Protein AF-A0A7V9PBB9-F1 (afdb_monomer_lite)

Foldseek 3Di:
DDPQVVQQLQVVQQCCCVPNVQVVLVVLVQDDDPFFARKGWDWDAWLKAKIWIAFPQDTDIFIGHDPVSGRPPDTNNVPRSVVVSVVVSVVCVVPVVSGGHDDNDPQKWKFKAQQVPLATPGTDDPVRLVVLVVVLVVVVVVVVVVVPDDPDDDDDDDDDDDPVDDDPRDSVRIDIGMDGVPGRPPPPPPPPDDDDDDDDDDDDDPPDDPDPDDDDPDDPVVVVPVPPDDDDDDDDDPPDDDDDDPDDDPDPDDDDPDDDPPQDKDKAWAQPVPRAGEDPQRPHTDIDIDGPPPHHPDYDPPRPDDDD

Sequence (308 aa):
MRPDVAYIMDDMMKDVINKGTAVDARAWGFKNVAGKTGFAGKTGTSRDGWFAGFTPDLVCVVYVGFDDGDDLGMKGSDSALPIWADFMREALNEHPDWNGDWQMPGSIRKAEIDARSGALIRELSNVEADSVVAQQAALKNNANANSQIDAENGAPIAEDAPNIFVTSIPPEFRRVELFIIGTMPNKVLAPTGEEETSSETLSETVQATPDPTQTPFTTWQNAQEENLYDNQPSHQQQYQLPSPPPFPQPPSGQKRDAKPHFERTVTVMICRLTGMRATMNCPNKQPQTFKDGKEPKDFCTFHVNPPK

pLDDT: mean 71.82, std 20.95, range [27.53, 96.25]

Secondary structure (DSSP, 8-state):
--HHHHHHHHHHHHHHHHTSTTGGGGGGT---BTTTB--EEEE--SSSEEEEEE-SS-EEEEEE--TT-----S-HHHHHHHHHHHHHHHHHHH-GGG---PPPPTTEEEEEEETTT--EEEEE-HHHHHHHHHHHHHHHHHHHHGGG--S-SPPP-----------SS-GGGEEEEEEETT--TT--PPP-----------------PPP--PPP---TTGGGTTTSS-----------PPPPPPPPPPPS------------EEEEEEETTTSSBPPTT-SSEEEEEEETT-S--SBPSSS-S---

Radius of gyration: 33.06 Å; chains: 1; bounding box: 58×91×101 Å

Structure (mmCIF, N/CA/C/O backbone):
data_AF-A0A7V9PBB9-F1
#
_entry.id   AF-A0A7V9PBB9-F1
#
loop_
_atom_site.group_PDB
_atom_site.id
_atom_site.type_symbol
_atom_site.label_atom_id
_atom_site.label_alt_id
_atom_site.label_comp_id
_atom_site.label_asym_id
_atom_site.label_entity_id
_atom_site.label_seq_id
_atom_site.pdbx_PDB_ins_code
_atom_site.Cartn_x
_atom_site.Cartn_y
_atom_site.Cartn_z
_atom_site.occupancy
_atom_site.B_iso_or_equiv
_atom_site.auth_seq_id
_atom_site.auth_comp_id
_atom_site.auth_asym_id
_atom_site.auth_atom_id
_atom_site.pdbx_PDB_model_num
ATOM 1 N N . MET A 1 1 ? -9.373 -18.620 3.415 1.00 81.38 1 MET A N 1
ATOM 2 C CA . MET A 1 1 ? -8.928 -17.690 4.479 1.00 81.38 1 MET A CA 1
ATOM 3 C C . MET A 1 1 ? -10.169 -17.059 5.093 1.00 81.38 1 MET A C 1
ATOM 5 O O . MET A 1 1 ? -11.107 -16.807 4.346 1.00 81.38 1 MET A O 1
ATOM 9 N N . ARG A 1 2 ? -10.233 -16.877 6.417 1.00 93.38 2 ARG A N 1
ATOM 10 C CA . ARG A 1 2 ? -11.386 -16.210 7.045 1.00 93.38 2 ARG A CA 1
ATOM 11 C C . ARG A 1 2 ? -11.364 -14.701 6.719 1.00 93.38 2 ARG A C 1
ATOM 13 O O . ARG A 1 2 ? -10.263 -14.154 6.638 1.00 93.38 2 ARG A O 1
ATOM 20 N N . PRO A 1 3 ? -12.520 -14.029 6.553 1.00 92.19 3 PRO A N 1
ATOM 21 C CA . PRO A 1 3 ? -12.560 -12.603 6.204 1.00 92.19 3 PRO A CA 1
ATOM 22 C C . PRO A 1 3 ? -11.871 -11.684 7.220 1.00 92.19 3 PRO A C 1
ATOM 24 O O . PRO A 1 3 ? -11.263 -10.693 6.839 1.00 92.19 3 PRO A O 1
ATOM 27 N N . ASP A 1 4 ? -11.923 -12.028 8.507 1.00 93.19 4 ASP A N 1
ATOM 28 C CA . ASP A 1 4 ? -11.253 -11.280 9.575 1.00 93.19 4 ASP A CA 1
ATOM 29 C C . ASP A 1 4 ? -9.727 -11.350 9.483 1.00 93.19 4 ASP A C 1
ATOM 31 O O . ASP A 1 4 ? -9.051 -10.329 9.568 1.00 93.19 4 ASP A O 1
ATOM 35 N N . VAL A 1 5 ? -9.188 -12.544 9.242 1.00 93.81 5 VAL A N 1
ATOM 36 C CA . VAL A 1 5 ? -7.751 -12.747 9.021 1.00 93.81 5 VAL A CA 1
ATOM 37 C C . VAL A 1 5 ? -7.289 -12.019 7.759 1.00 93.81 5 VAL A C 1
ATOM 39 O O . VAL A 1 5 ? -6.243 -11.376 7.774 1.00 93.81 5 VAL A O 1
ATOM 42 N N . ALA A 1 6 ? -8.069 -12.097 6.677 1.00 94.12 6 ALA A N 1
ATOM 43 C CA . ALA A 1 6 ? -7.745 -11.424 5.421 1.00 94.12 6 ALA A CA 1
ATOM 44 C C . ALA A 1 6 ? -7.704 -9.898 5.585 1.00 94.12 6 ALA A C 1
ATOM 46 O O . ALA A 1 6 ? -6.773 -9.267 5.100 1.00 94.12 6 ALA A O 1
ATOM 47 N N . TYR A 1 7 ? -8.659 -9.321 6.317 1.00 93.88 7 TYR A N 1
ATOM 48 C CA . TYR A 1 7 ? -8.703 -7.881 6.568 1.00 93.88 7 TYR A CA 1
ATOM 49 C C . TYR A 1 7 ? -7.513 -7.395 7.409 1.00 93.88 7 TYR A C 1
ATOM 51 O O . TYR A 1 7 ? -6.946 -6.350 7.116 1.00 93.88 7 TYR A O 1
ATOM 59 N N . ILE A 1 8 ? -7.087 -8.158 8.423 1.00 93.38 8 ILE A N 1
ATOM 60 C CA . ILE A 1 8 ? -5.887 -7.811 9.205 1.00 93.38 8 ILE A CA 1
ATOM 61 C C . ILE A 1 8 ? -4.626 -7.894 8.335 1.00 93.38 8 ILE A C 1
ATOM 63 O O . ILE A 1 8 ? -3.759 -7.030 8.417 1.00 93.38 8 ILE A O 1
ATOM 67 N N . MET A 1 9 ? -4.519 -8.914 7.479 1.00 94.31 9 MET A N 1
ATOM 68 C CA . MET A 1 9 ? -3.404 -9.027 6.530 1.00 94.31 9 MET A CA 1
ATOM 69 C C . MET A 1 9 ? -3.376 -7.862 5.538 1.00 94.31 9 MET A C 1
ATOM 71 O O . MET A 1 9 ? -2.308 -7.328 5.252 1.00 94.31 9 MET A O 1
ATOM 75 N N . ASP A 1 10 ? -4.538 -7.461 5.032 1.00 94.00 10 ASP A N 1
ATOM 76 C CA . ASP A 1 10 ? -4.697 -6.290 4.174 1.00 94.00 10 ASP A CA 1
ATOM 77 C C . ASP A 1 10 ? -4.272 -4.995 4.884 1.00 94.00 10 ASP A C 1
ATOM 79 O O . ASP A 1 10 ? -3.466 -4.245 4.338 1.00 94.00 10 ASP A O 1
ATOM 83 N N . ASP A 1 11 ? -4.702 -4.779 6.129 1.00 92.69 11 ASP A N 1
ATOM 84 C CA . ASP A 1 11 ? -4.297 -3.623 6.940 1.00 92.69 11 ASP A CA 1
ATOM 85 C C . ASP A 1 11 ? -2.770 -3.555 7.139 1.00 92.69 11 ASP A C 1
ATOM 87 O O . ASP A 1 11 ? -2.141 -2.523 6.885 1.00 92.69 11 ASP A O 1
ATOM 91 N N . MET A 1 12 ? -2.136 -4.693 7.441 1.00 93.12 12 MET A N 1
ATOM 92 C CA . MET A 1 12 ? -0.673 -4.789 7.518 1.00 93.12 12 MET A CA 1
ATOM 93 C C . MET A 1 12 ? 0.019 -4.523 6.170 1.00 93.12 12 MET A C 1
ATOM 95 O O . MET A 1 12 ? 1.111 -3.956 6.127 1.00 93.12 12 MET A O 1
ATOM 99 N N . MET A 1 13 ? -0.584 -4.922 5.049 1.00 94.94 13 MET A N 1
ATOM 100 C CA . MET A 1 13 ? -0.027 -4.668 3.717 1.00 94.94 13 MET A CA 1
ATOM 101 C C . MET A 1 13 ? -0.256 -3.226 3.241 1.00 94.94 13 MET A C 1
ATOM 103 O O . MET A 1 13 ? 0.563 -2.704 2.484 1.00 94.94 13 MET A O 1
ATOM 107 N N . LYS A 1 14 ? -1.305 -2.537 3.705 1.00 94.19 14 LYS A N 1
ATOM 108 C CA . LYS A 1 14 ? -1.477 -1.085 3.503 1.00 94.19 14 LYS A CA 1
ATOM 109 C C . LYS A 1 14 ? -0.374 -0.293 4.190 1.00 94.19 14 LYS A C 1
ATOM 111 O O . LYS A 1 14 ? 0.097 0.719 3.664 1.00 94.19 14 LYS A O 1
ATOM 116 N N . ASP A 1 15 ? 0.088 -0.771 5.342 1.00 92.75 15 ASP A N 1
ATOM 117 C CA . ASP A 1 15 ? 1.196 -0.161 6.071 1.00 92.75 15 ASP A CA 1
ATOM 118 C C . ASP A 1 15 ? 2.512 -0.147 5.278 1.00 92.75 15 ASP A C 1
ATOM 120 O O . ASP A 1 15 ? 3.306 0.785 5.438 1.00 92.75 15 ASP A O 1
ATOM 124 N N . VAL A 1 16 ? 2.718 -1.096 4.357 1.00 93.44 16 VAL A N 1
ATOM 125 C CA . VAL A 1 16 ? 3.887 -1.117 3.458 1.00 93.44 16 VAL A CA 1
ATOM 126 C C . VAL A 1 16 ? 3.956 0.146 2.595 1.00 93.44 16 VAL A C 1
ATOM 128 O O . VAL A 1 16 ? 5.045 0.685 2.393 1.00 93.44 16 VAL A O 1
ATOM 131 N N . ILE A 1 17 ? 2.806 0.656 2.151 1.00 92.62 17 ILE A N 1
ATOM 132 C CA . ILE A 1 17 ? 2.688 1.885 1.353 1.00 92.62 17 ILE A CA 1
ATOM 133 C C . ILE A 1 17 ? 2.607 3.127 2.253 1.00 92.62 17 ILE A C 1
ATOM 135 O O . ILE A 1 17 ? 3.160 4.175 1.926 1.00 92.62 17 ILE A O 1
ATOM 139 N N . ASN A 1 18 ? 1.957 3.036 3.417 1.00 90.88 18 ASN A 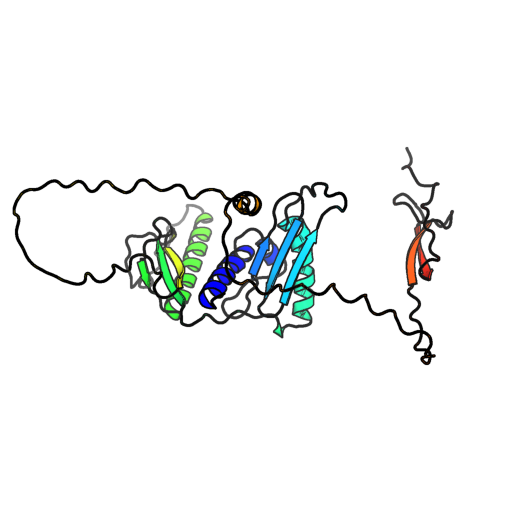N 1
ATOM 140 C CA . ASN A 1 18 ? 1.807 4.189 4.311 1.00 90.88 18 ASN A CA 1
ATOM 141 C C . ASN A 1 18 ? 3.135 4.619 4.950 1.00 90.88 18 ASN A C 1
ATOM 143 O O . ASN A 1 18 ? 3.435 5.818 5.015 1.00 90.88 18 ASN A O 1
ATOM 147 N N . LYS A 1 19 ? 3.893 3.641 5.460 1.00 89.94 19 LYS A N 1
ATOM 148 C CA . LYS A 1 19 ? 5.079 3.852 6.306 1.00 89.94 19 LYS A CA 1
ATOM 149 C C . LYS A 1 19 ? 6.202 2.825 6.101 1.00 89.94 19 LYS A C 1
ATOM 151 O O . LYS A 1 19 ? 7.211 2.907 6.795 1.00 89.94 19 LYS A O 1
ATOM 156 N N . GLY A 1 20 ? 6.018 1.844 5.219 1.00 89.31 20 GLY A N 1
ATOM 157 C CA . GLY A 1 20 ? 6.962 0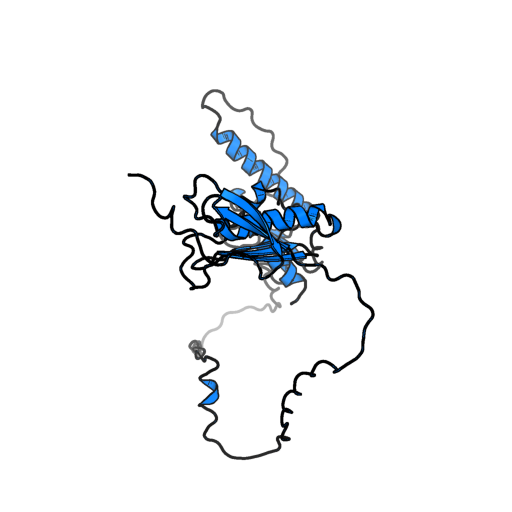.750 5.005 1.00 89.31 20 GLY A CA 1
ATOM 158 C C . GLY A 1 20 ? 7.865 0.939 3.788 1.00 89.31 20 GLY A C 1
ATOM 159 O O . GLY A 1 20 ? 8.225 2.049 3.406 1.00 89.31 20 GLY A O 1
ATOM 160 N N . THR A 1 21 ? 8.254 -0.180 3.180 1.00 89.06 21 THR A N 1
ATOM 161 C CA . THR A 1 21 ? 9.245 -0.233 2.094 1.00 89.06 21 THR A CA 1
ATOM 162 C C . THR A 1 21 ? 8.751 0.313 0.756 1.00 89.06 21 THR A C 1
ATOM 164 O O . THR A 1 21 ? 9.559 0.472 -0.152 1.00 89.06 21 THR A O 1
ATOM 167 N N . ALA A 1 22 ? 7.454 0.595 0.613 1.00 89.69 22 ALA A N 1
ATOM 168 C CA . ALA A 1 22 ? 6.868 1.192 -0.586 1.00 89.69 22 ALA A CA 1
ATOM 169 C C . ALA A 1 22 ? 6.361 2.620 -0.338 1.00 89.69 22 ALA A C 1
ATOM 171 O O . ALA A 1 22 ? 5.506 3.107 -1.076 1.00 89.69 22 ALA A O 1
ATOM 172 N N . VAL A 1 23 ? 6.877 3.298 0.695 1.00 90.62 23 VAL A N 1
ATOM 173 C CA . VAL A 1 23 ? 6.475 4.669 1.046 1.00 90.62 23 VAL A CA 1
ATOM 174 C C . VAL A 1 23 ? 6.649 5.651 -0.112 1.00 90.62 23 VAL A C 1
ATOM 176 O O . VAL A 1 23 ? 5.855 6.584 -0.250 1.00 90.62 23 VAL A O 1
ATOM 179 N N . ASP A 1 24 ? 7.624 5.403 -0.987 1.00 90.19 24 ASP A N 1
ATOM 180 C CA . ASP A 1 24 ? 7.894 6.246 -2.147 1.00 90.19 24 ASP A CA 1
ATOM 181 C C . ASP A 1 24 ? 6.702 6.296 -3.106 1.00 90.19 24 ASP A C 1
ATOM 183 O O . ASP A 1 24 ? 6.456 7.350 -3.687 1.00 90.19 24 ASP A O 1
ATOM 187 N N . ALA A 1 25 ? 5.863 5.250 -3.173 1.00 90.12 25 ALA A N 1
ATOM 188 C CA . ALA A 1 25 ? 4.631 5.240 -3.973 1.00 90.12 25 ALA A CA 1
ATOM 189 C C . ALA A 1 25 ? 3.714 6.442 -3.672 1.00 90.12 25 ALA A C 1
ATOM 191 O O . ALA A 1 25 ? 2.988 6.921 -4.544 1.00 90.12 25 ALA A O 1
ATOM 192 N N . ARG A 1 26 ? 3.788 7.009 -2.462 1.00 90.00 26 ARG A N 1
ATOM 193 C CA . ARG A 1 26 ? 3.023 8.204 -2.075 1.00 90.00 26 ARG A CA 1
ATOM 194 C C . ARG A 1 26 ? 3.362 9.434 -2.917 1.00 90.00 26 ARG A C 1
ATOM 196 O O . ARG A 1 26 ? 2.501 10.307 -3.054 1.00 90.00 26 ARG A O 1
ATOM 203 N N . ALA A 1 27 ? 4.568 9.512 -3.486 1.00 89.00 27 ALA A N 1
ATOM 204 C CA . ALA A 1 27 ? 4.964 10.576 -4.409 1.00 89.00 27 ALA A CA 1
ATOM 205 C C . ALA A 1 27 ? 4.162 10.538 -5.722 1.00 89.00 27 ALA A C 1
ATOM 207 O O . ALA A 1 27 ? 3.911 11.583 -6.316 1.00 89.00 27 ALA A O 1
ATOM 208 N N . TRP A 1 28 ? 3.672 9.360 -6.118 1.00 89.50 28 TRP A N 1
ATOM 209 C CA . TRP A 1 28 ? 2.792 9.165 -7.275 1.00 89.50 28 TRP A CA 1
ATOM 210 C C . TRP A 1 28 ? 1.302 9.347 -6.944 1.00 89.50 28 TRP A C 1
ATOM 212 O O . TRP A 1 28 ? 0.451 9.128 -7.800 1.00 89.50 28 TRP A O 1
ATOM 222 N N . GLY A 1 29 ? 0.969 9.770 -5.720 1.00 88.88 29 GLY A N 1
ATOM 223 C CA . GLY A 1 29 ? -0.410 10.023 -5.294 1.00 88.88 29 GLY A CA 1
ATOM 224 C C . GLY A 1 29 ? -1.094 8.844 -4.600 1.00 88.88 29 GLY A C 1
ATOM 225 O O . GLY A 1 29 ? -2.218 9.007 -4.127 1.00 88.88 29 GLY A O 1
ATOM 226 N N . PHE A 1 30 ? -0.421 7.700 -4.449 1.00 90.25 30 PHE A N 1
ATOM 227 C CA . PHE A 1 30 ? -0.948 6.553 -3.706 1.00 90.25 30 PHE A CA 1
ATOM 228 C C . PHE A 1 30 ? -0.938 6.843 -2.205 1.00 90.25 30 PHE A C 1
ATOM 230 O O . PHE A 1 30 ? 0.060 6.647 -1.514 1.00 90.25 30 PHE A O 1
ATOM 237 N N . LYS A 1 31 ? -2.049 7.369 -1.691 1.00 89.50 31 LYS A N 1
ATOM 238 C CA . LYS A 1 31 ? -2.255 7.643 -0.267 1.00 89.50 31 LYS A CA 1
ATOM 239 C C . LYS A 1 31 ? -3.521 6.942 0.182 1.00 89.50 31 LYS A C 1
ATOM 241 O O . LYS A 1 31 ? -4.593 7.251 -0.327 1.00 89.50 31 LYS A O 1
ATOM 246 N N . ASN A 1 32 ? -3.387 6.052 1.157 1.00 90.25 32 ASN A N 1
ATOM 247 C CA . ASN A 1 32 ? -4.537 5.371 1.725 1.00 90.25 32 ASN A CA 1
ATOM 248 C C . ASN A 1 32 ? -5.359 6.331 2.577 1.00 90.25 32 ASN A C 1
ATOM 250 O O . ASN A 1 32 ? -4.833 7.086 3.398 1.00 90.25 32 ASN A O 1
ATOM 254 N N . VAL A 1 33 ? -6.668 6.264 2.384 1.00 84.81 33 VAL A N 1
ATOM 255 C CA . VAL A 1 33 ? -7.664 6.995 3.159 1.00 84.81 33 VAL A CA 1
ATOM 256 C C . VAL A 1 33 ? -8.689 5.971 3.603 1.00 84.81 33 VAL A C 1
ATOM 258 O O . VAL A 1 33 ? -9.371 5.391 2.759 1.00 84.81 33 VAL A O 1
ATOM 261 N N . ALA A 1 34 ? -8.784 5.761 4.917 1.00 80.06 34 ALA A N 1
ATOM 262 C CA . ALA A 1 34 ? -9.640 4.739 5.511 1.00 80.06 34 ALA A CA 1
ATOM 263 C C . ALA A 1 34 ? -11.067 4.791 4.944 1.00 80.06 34 ALA A C 1
ATOM 265 O O . ALA A 1 34 ? -11.697 5.853 4.919 1.00 80.06 34 ALA A O 1
ATOM 266 N N . GLY A 1 35 ? -11.556 3.647 4.458 1.00 78.38 35 GLY A N 1
ATOM 267 C CA . GLY A 1 35 ? -12.907 3.506 3.912 1.00 78.38 35 GLY A CA 1
ATOM 268 C C . GLY A 1 35 ? -13.128 4.160 2.544 1.00 78.38 35 GLY A C 1
ATOM 269 O O . GLY A 1 35 ? -14.254 4.148 2.052 1.00 78.38 35 GLY A O 1
ATOM 270 N N . LYS A 1 36 ? -12.091 4.741 1.930 1.00 82.75 36 LYS A N 1
ATOM 271 C CA . LYS A 1 36 ? -12.156 5.332 0.584 1.00 82.75 36 LYS A CA 1
ATOM 272 C C . LYS A 1 36 ? -11.165 4.698 -0.378 1.00 82.75 36 LYS A C 1
ATOM 274 O O . LYS A 1 36 ? -11.540 4.372 -1.492 1.00 82.75 36 LYS A O 1
ATOM 279 N N . THR A 1 37 ? -9.907 4.575 0.035 1.00 85.19 37 THR A N 1
ATOM 280 C CA . THR A 1 37 ? -8.813 4.108 -0.826 1.00 85.19 37 THR A CA 1
ATOM 281 C C . THR A 1 37 ? -7.874 3.220 -0.021 1.00 85.19 37 THR A C 1
ATOM 283 O O . THR A 1 37 ? -7.355 3.640 1.018 1.00 85.19 37 THR A O 1
ATOM 286 N N . GLY A 1 38 ? -7.689 1.992 -0.499 1.00 87.25 38 GLY A N 1
ATOM 287 C CA . GLY A 1 38 ? -6.866 0.963 0.119 1.00 87.25 38 GLY A CA 1
ATOM 288 C C . GLY A 1 38 ? -5.928 0.322 -0.899 1.00 87.25 38 GLY A C 1
ATOM 289 O O . GLY A 1 38 ? -6.269 -0.671 -1.532 1.00 87.25 38 GLY A O 1
ATOM 290 N N . PHE A 1 39 ? -4.734 0.888 -1.029 1.00 92.56 39 PHE A N 1
ATOM 291 C CA . PHE A 1 39 ? -3.588 0.291 -1.696 1.00 92.56 39 PHE A CA 1
ATOM 292 C C . PHE A 1 39 ? -2.810 -0.535 -0.679 1.00 92.56 39 PHE A C 1
ATOM 294 O O . PHE A 1 39 ? -2.286 -0.002 0.306 1.00 92.56 39 PHE A O 1
ATOM 301 N N . ALA A 1 40 ? -2.710 -1.829 -0.940 1.00 93.56 40 ALA A N 1
ATOM 302 C CA . ALA A 1 40 ? -1.948 -2.774 -0.144 1.00 93.56 40 ALA A CA 1
ATOM 303 C C . ALA A 1 40 ? -0.880 -3.425 -1.018 1.00 93.56 40 ALA A C 1
ATOM 305 O O . ALA A 1 40 ? -1.079 -3.614 -2.218 1.00 93.56 40 ALA A O 1
ATOM 306 N N . GLY A 1 41 ? 0.267 -3.779 -0.444 1.00 93.25 41 GLY A N 1
ATOM 307 C CA . GLY A 1 41 ? 1.279 -4.485 -1.214 1.00 93.25 41 GLY A CA 1
ATOM 308 C C . GLY A 1 41 ? 2.425 -5.040 -0.395 1.00 93.25 41 GLY A C 1
ATOM 309 O O . GLY A 1 41 ? 2.492 -4.895 0.823 1.00 93.25 41 GLY A O 1
ATOM 310 N N . LYS A 1 42 ? 3.342 -5.696 -1.099 1.00 93.19 42 LYS A N 1
ATOM 311 C CA . LYS A 1 42 ? 4.599 -6.197 -0.555 1.00 93.19 42 LYS A CA 1
ATOM 312 C C . LYS A 1 42 ? 5.722 -6.015 -1.575 1.00 93.19 42 LYS A C 1
ATOM 314 O O . LYS A 1 42 ? 5.523 -6.196 -2.779 1.00 93.19 42 LYS A O 1
ATOM 319 N N . THR A 1 43 ? 6.908 -5.719 -1.065 1.00 89.38 43 THR A N 1
ATOM 320 C CA . THR A 1 43 ? 8.122 -5.518 -1.862 1.00 89.38 43 THR A CA 1
ATOM 321 C C . THR A 1 43 ? 9.048 -6.717 -1.707 1.00 89.38 43 THR A C 1
ATOM 323 O O . THR A 1 43 ? 9.208 -7.244 -0.606 1.00 89.38 43 THR A O 1
ATOM 326 N N . GLY A 1 44 ? 9.656 -7.142 -2.809 1.00 81.75 44 GLY A N 1
ATOM 327 C CA . GLY A 1 44 ? 10.731 -8.123 -2.824 1.00 81.75 44 GLY A CA 1
ATOM 328 C C . GLY A 1 44 ? 12.092 -7.519 -2.507 1.00 81.75 44 GLY A C 1
ATOM 329 O O . GLY A 1 44 ? 12.344 -6.343 -2.779 1.00 81.75 44 GLY A O 1
ATOM 330 N N . THR A 1 45 ? 12.989 -8.350 -1.981 1.00 66.12 45 THR A N 1
ATOM 331 C CA . THR A 1 45 ? 14.381 -7.965 -1.739 1.00 66.12 45 THR A CA 1
ATOM 332 C C . THR A 1 45 ? 15.317 -9.015 -2.326 1.00 66.12 45 THR A C 1
ATOM 334 O O . THR A 1 45 ? 15.098 -10.200 -2.088 1.00 66.12 45 THR A O 1
ATOM 337 N N . SER A 1 46 ? 16.402 -8.540 -2.952 1.00 64.00 46 SER A N 1
ATOM 338 C CA . SER A 1 46 ? 17.602 -9.287 -3.365 1.00 64.00 46 SER A CA 1
ATOM 339 C C . SER A 1 46 ? 17.490 -10.114 -4.652 1.00 64.00 46 SER A C 1
ATOM 341 O O . SER A 1 46 ? 16.509 -10.830 -4.854 1.00 64.00 46 SER A O 1
ATOM 343 N N . ARG A 1 47 ? 18.548 -10.019 -5.480 1.00 72.75 47 ARG A N 1
ATOM 344 C CA . ARG A 1 47 ? 18.762 -10.591 -6.824 1.00 72.75 47 ARG A CA 1
ATOM 345 C C . ARG A 1 47 ? 17.805 -10.085 -7.900 1.00 72.75 47 ARG A C 1
ATOM 347 O O . ARG A 1 47 ? 18.252 -9.634 -8.946 1.00 72.75 47 ARG A O 1
ATOM 354 N N . ASP A 1 48 ? 16.515 -10.081 -7.597 1.00 78.31 48 ASP A N 1
ATOM 355 C CA . ASP A 1 48 ? 15.452 -9.629 -8.481 1.00 78.31 48 ASP A CA 1
ATOM 356 C C . ASP A 1 48 ? 14.589 -8.568 -7.792 1.00 78.31 48 ASP A C 1
ATOM 358 O O . ASP A 1 48 ? 14.254 -8.659 -6.605 1.00 78.31 48 ASP A O 1
ATOM 362 N N . GLY A 1 49 ? 14.193 -7.550 -8.547 1.00 89.12 49 GLY A N 1
ATOM 363 C CA . GLY A 1 49 ? 13.290 -6.511 -8.081 1.00 89.12 49 GLY A CA 1
ATOM 364 C C . GLY A 1 49 ? 11.849 -6.887 -8.385 1.00 89.12 49 GLY A C 1
ATOM 365 O O . GLY A 1 49 ? 11.464 -6.962 -9.543 1.00 89.12 49 GLY A O 1
ATOM 366 N N . TRP A 1 50 ? 11.006 -7.082 -7.373 1.00 90.69 50 TRP A N 1
ATOM 367 C CA . TRP A 1 50 ? 9.575 -7.266 -7.612 1.00 90.69 50 TRP A CA 1
ATOM 368 C C . TRP A 1 50 ? 8.718 -6.499 -6.612 1.00 90.69 50 TRP A C 1
ATOM 370 O O . TRP A 1 50 ? 9.108 -6.255 -5.467 1.00 90.69 50 TRP A O 1
ATOM 380 N N . PHE A 1 51 ? 7.527 -6.123 -7.061 1.00 94.50 51 PHE A N 1
ATOM 381 C CA . PHE A 1 51 ? 6.508 -5.490 -6.244 1.00 94.50 51 PHE A CA 1
ATOM 382 C C . PHE A 1 51 ? 5.147 -6.088 -6.583 1.00 94.50 51 PHE A C 1
ATOM 384 O O . PHE A 1 51 ? 4.787 -6.218 -7.751 1.00 94.50 51 PHE A O 1
ATOM 391 N N . ALA A 1 52 ? 4.400 -6.483 -5.556 1.00 95.38 52 ALA A N 1
ATOM 392 C CA . ALA A 1 52 ? 3.038 -6.974 -5.700 1.00 95.38 52 ALA A CA 1
ATOM 393 C C . ALA A 1 52 ? 2.120 -6.056 -4.906 1.00 95.38 52 ALA A C 1
ATOM 395 O O . ALA A 1 52 ? 2.255 -5.980 -3.685 1.00 95.38 52 ALA A O 1
ATOM 396 N N . GLY A 1 53 ? 1.195 -5.391 -5.587 1.00 95.38 53 GLY A N 1
ATOM 397 C CA . GLY A 1 53 ? 0.239 -4.489 -4.962 1.00 95.38 53 GLY A CA 1
ATOM 398 C C . GLY A 1 53 ? -1.158 -4.667 -5.532 1.00 95.38 53 GLY A C 1
ATOM 399 O O . GLY A 1 53 ? -1.324 -5.143 -6.657 1.00 95.38 53 GLY A O 1
ATOM 400 N N . PHE A 1 54 ? -2.163 -4.312 -4.744 1.00 95.19 54 PHE A N 1
ATOM 401 C CA . PHE A 1 54 ? -3.556 -4.513 -5.103 1.00 95.19 54 PHE A CA 1
ATOM 402 C C . PHE A 1 54 ? -4.492 -3.470 -4.480 1.00 95.19 54 PHE A C 1
ATOM 404 O O . PHE A 1 54 ? -4.159 -2.820 -3.486 1.00 95.19 54 PHE A O 1
ATOM 411 N N . THR A 1 55 ? -5.662 -3.342 -5.099 1.00 94.12 55 THR A N 1
ATOM 412 C CA . THR A 1 55 ? -6.895 -2.730 -4.586 1.00 94.12 55 THR A CA 1
ATOM 413 C C . THR A 1 55 ? -7.969 -3.830 -4.474 1.00 94.12 55 THR A C 1
ATOM 415 O O . THR A 1 55 ? -7.679 -4.982 -4.818 1.00 94.12 55 THR A O 1
ATOM 418 N N . PRO A 1 56 ? -9.200 -3.546 -4.002 1.00 91.75 56 PRO A N 1
ATOM 419 C CA . PRO A 1 56 ? -10.252 -4.565 -3.948 1.00 91.75 56 PRO A CA 1
ATOM 420 C C . PRO A 1 56 ? -10.555 -5.250 -5.290 1.00 91.75 56 PRO A C 1
ATOM 422 O O . PRO A 1 56 ? -10.877 -6.437 -5.301 1.00 91.75 56 PRO A O 1
ATOM 425 N N . ASP A 1 57 ? -10.390 -4.532 -6.404 1.00 93.12 57 ASP A N 1
ATOM 426 C CA . ASP A 1 57 ? -10.785 -4.997 -7.740 1.00 93.12 57 ASP A CA 1
ATOM 427 C C . ASP A 1 57 ? -9.606 -5.273 -8.689 1.00 93.12 57 ASP A C 1
ATOM 429 O O . ASP A 1 57 ? -9.786 -5.917 -9.724 1.00 93.12 57 ASP A O 1
ATOM 433 N N . LEU A 1 58 ? -8.385 -4.837 -8.350 1.00 94.56 58 LEU A N 1
ATOM 434 C CA . LEU A 1 58 ? -7.210 -4.992 -9.210 1.00 94.56 58 LEU A CA 1
ATOM 435 C C . LEU A 1 58 ? -5.996 -5.500 -8.432 1.00 94.56 58 LEU A C 1
ATOM 437 O O . LEU A 1 58 ? -5.571 -4.897 -7.453 1.00 94.56 58 LEU A O 1
ATOM 441 N N . VAL A 1 59 ? -5.370 -6.566 -8.934 1.00 96.06 59 VAL A N 1
ATOM 442 C CA . VAL A 1 59 ? -4.064 -7.052 -8.468 1.00 96.06 59 VAL A CA 1
ATOM 443 C C . VAL A 1 59 ? -3.044 -6.847 -9.581 1.00 96.06 59 VAL A C 1
ATOM 445 O O . VAL A 1 59 ? -3.241 -7.323 -10.697 1.00 96.06 59 VAL A O 1
ATOM 448 N N . CYS A 1 60 ? -1.930 -6.186 -9.270 1.00 96.12 60 CYS A N 1
ATOM 449 C CA . CYS A 1 60 ? -0.817 -6.001 -10.193 1.00 96.12 60 CYS A CA 1
ATOM 450 C C . CYS A 1 60 ? 0.497 -6.452 -9.548 1.00 96.12 60 CYS A C 1
ATOM 452 O O . CYS A 1 60 ? 0.829 -6.084 -8.418 1.00 96.12 60 CYS A O 1
ATOM 454 N N . VAL A 1 61 ? 1.254 -7.261 -10.287 1.00 95.75 61 VAL A N 1
ATOM 455 C CA . VAL A 1 61 ? 2.573 -7.743 -9.881 1.00 95.75 61 VAL A CA 1
ATOM 456 C C . VAL A 1 61 ? 3.565 -7.377 -10.967 1.00 95.75 61 VAL A C 1
ATOM 458 O O . VAL A 1 61 ? 3.384 -7.742 -12.126 1.00 95.75 61 VAL A O 1
ATOM 461 N N . VAL A 1 62 ? 4.621 -6.676 -10.575 1.00 95.19 62 VAL A N 1
ATOM 462 C CA . VAL A 1 62 ? 5.722 -6.298 -11.453 1.00 95.19 62 VAL A CA 1
ATOM 463 C C . VAL A 1 62 ? 6.979 -7.010 -10.985 1.00 95.19 62 VAL A C 1
ATOM 465 O O . VAL A 1 62 ? 7.297 -7.000 -9.796 1.00 95.19 62 VAL A O 1
ATOM 468 N N . TYR A 1 63 ? 7.690 -7.613 -11.930 1.00 92.69 63 TYR A N 1
ATOM 469 C CA . TYR A 1 63 ? 8.990 -8.238 -11.734 1.00 92.69 63 TYR A CA 1
ATOM 470 C C . TYR A 1 63 ? 9.992 -7.615 -12.709 1.00 92.69 63 TYR A C 1
ATOM 472 O O . TYR A 1 63 ? 9.666 -7.373 -13.871 1.00 92.69 63 TYR A O 1
ATOM 480 N N . VAL A 1 64 ? 11.198 -7.362 -12.220 1.00 91.25 64 VAL A N 1
ATOM 481 C CA . VAL A 1 64 ? 12.336 -6.798 -12.939 1.00 91.25 64 VAL A CA 1
ATOM 482 C C . VAL A 1 64 ? 13.563 -7.617 -12.553 1.00 91.25 64 VAL A C 1
ATOM 484 O O . VAL A 1 64 ? 13.905 -7.717 -11.376 1.00 91.25 64 VAL A O 1
ATOM 487 N N . GLY A 1 65 ? 14.230 -8.186 -13.547 1.00 91.19 65 GLY A N 1
ATOM 488 C CA . GLY A 1 65 ? 15.429 -8.997 -13.373 1.00 91.19 65 GLY A CA 1
ATOM 489 C C . GLY A 1 65 ? 16.121 -9.212 -14.714 1.00 91.19 65 GLY A C 1
ATOM 490 O O . GLY A 1 65 ? 15.585 -8.825 -15.758 1.00 91.19 65 GLY A O 1
ATOM 491 N N . PHE A 1 66 ? 17.311 -9.802 -14.679 1.00 89.81 66 PHE A N 1
ATOM 492 C CA . PHE A 1 66 ? 18.036 -10.202 -15.881 1.00 89.81 66 PHE A CA 1
ATOM 493 C C . PHE A 1 66 ? 17.711 -11.657 -16.248 1.00 89.81 66 PHE A C 1
ATOM 495 O O . PHE A 1 66 ? 17.545 -12.504 -15.372 1.00 89.81 66 PHE A O 1
ATOM 502 N N . ASP A 1 67 ? 17.633 -11.963 -17.545 1.00 91.00 67 ASP A N 1
ATOM 503 C CA . ASP A 1 67 ? 17.280 -13.307 -18.037 1.00 91.00 67 ASP A CA 1
ATOM 504 C C . ASP A 1 67 ? 18.340 -14.375 -17.700 1.00 91.00 67 ASP A C 1
ATOM 506 O O . ASP A 1 67 ? 18.029 -15.563 -17.604 1.00 91.00 67 ASP A O 1
ATOM 510 N N . ASP A 1 68 ? 19.597 -13.964 -17.515 1.00 87.88 68 ASP A N 1
ATOM 511 C CA . ASP A 1 68 ? 20.702 -14.805 -17.033 1.00 87.88 68 ASP A CA 1
ATOM 512 C C . ASP A 1 68 ? 20.668 -15.018 -15.508 1.00 87.88 68 ASP A C 1
ATOM 514 O O . ASP A 1 68 ? 21.390 -15.863 -14.970 1.00 87.88 68 ASP A O 1
ATOM 518 N N . GLY A 1 69 ? 19.776 -14.306 -14.816 1.00 81.38 69 GLY A N 1
ATOM 519 C CA . GLY A 1 69 ? 19.639 -14.330 -13.373 1.00 81.38 69 GLY A CA 1
ATOM 520 C C . GLY A 1 69 ? 20.766 -13.605 -12.643 1.00 81.38 69 GLY A C 1
ATOM 521 O O . GLY A 1 69 ? 20.993 -13.893 -11.466 1.00 81.38 69 GLY A O 1
ATOM 522 N N . ASP A 1 70 ? 21.494 -12.707 -13.299 1.00 84.94 70 ASP A N 1
ATOM 523 C CA . ASP A 1 70 ? 22.439 -11.846 -12.598 1.00 84.94 70 ASP A CA 1
ATOM 524 C C . ASP A 1 70 ? 21.718 -10.911 -11.611 1.00 84.94 70 ASP A C 1
ATOM 526 O O . ASP A 1 70 ? 20.521 -10.639 -11.718 1.00 84.94 70 ASP A O 1
ATOM 530 N N . ASP A 1 71 ? 22.448 -10.450 -10.591 1.00 84.38 71 ASP A N 1
ATOM 531 C CA . ASP A 1 71 ? 21.889 -9.586 -9.550 1.00 84.38 71 ASP A CA 1
ATOM 532 C C . ASP A 1 71 ? 21.600 -8.188 -10.109 1.00 84.38 71 ASP A C 1
ATOM 534 O O . ASP A 1 71 ? 22.493 -7.504 -10.616 1.00 84.38 71 ASP A O 1
ATOM 538 N N . LEU A 1 72 ? 20.352 -7.741 -9.963 1.00 82.88 72 LEU A N 1
ATOM 539 C CA . LEU A 1 72 ? 19.928 -6.398 -10.345 1.00 82.88 72 LEU A CA 1
ATOM 540 C C . LEU A 1 72 ? 20.677 -5.302 -9.565 1.00 82.88 72 LEU A C 1
ATOM 542 O O . LEU A 1 72 ? 20.770 -4.167 -10.032 1.00 82.88 72 LEU A O 1
ATOM 546 N N . GLY A 1 73 ? 21.183 -5.603 -8.362 1.00 81.19 73 GLY A N 1
ATOM 547 C CA . GLY A 1 73 ? 21.884 -4.636 -7.510 1.00 81.19 73 GLY A CA 1
ATOM 548 C C . GLY A 1 73 ? 20.990 -3.498 -6.996 1.00 81.19 73 GLY A C 1
ATOM 549 O O . GLY A 1 73 ? 21.484 -2.517 -6.440 1.00 81.19 73 GLY A O 1
ATOM 550 N N . MET A 1 74 ? 19.671 -3.619 -7.171 1.00 78.50 74 MET A N 1
ATOM 551 C CA . MET A 1 74 ? 18.658 -2.640 -6.777 1.00 78.50 74 MET A CA 1
ATOM 552 C C . MET A 1 74 ? 17.559 -3.313 -5.956 1.00 78.50 74 MET A C 1
ATOM 554 O O . MET A 1 74 ? 17.269 -4.499 -6.114 1.00 78.50 74 MET A O 1
ATOM 558 N N . LYS A 1 75 ? 16.906 -2.549 -5.076 1.00 79.44 75 LYS A N 1
ATOM 559 C CA . LYS A 1 75 ? 15.748 -3.043 -4.321 1.00 79.44 75 LYS A CA 1
ATOM 560 C C . LYS A 1 75 ? 14.506 -3.083 -5.213 1.00 79.44 75 LYS A C 1
ATOM 562 O O . LYS A 1 75 ? 14.394 -2.319 -6.174 1.00 79.44 75 LYS A O 1
ATOM 567 N N . GLY A 1 76 ? 13.521 -3.911 -4.854 1.00 76.69 76 GLY A N 1
ATOM 568 C CA . GLY A 1 76 ? 12.219 -3.930 -5.533 1.00 76.69 76 GLY A CA 1
ATOM 569 C C . GLY A 1 76 ? 11.494 -2.574 -5.502 1.00 76.69 76 GLY A C 1
ATOM 570 O O . GLY A 1 76 ? 10.788 -2.241 -6.451 1.00 76.69 76 GLY A O 1
ATOM 571 N N . SER A 1 77 ? 11.727 -1.763 -4.459 1.00 79.50 77 SER A N 1
ATOM 572 C CA . SER A 1 77 ? 11.206 -0.391 -4.327 1.00 79.50 77 SER A CA 1
ATOM 573 C C . SER A 1 77 ? 11.759 0.576 -5.374 1.00 79.50 77 SER A C 1
ATOM 575 O O . SER A 1 77 ? 11.084 1.529 -5.739 1.00 79.50 77 SER A O 1
ATOM 577 N N . ASP A 1 78 ? 12.963 0.322 -5.880 1.00 84.69 78 ASP A N 1
ATOM 578 C CA . ASP A 1 78 ? 13.668 1.256 -6.765 1.00 84.69 78 ASP A CA 1
ATOM 579 C C . ASP A 1 78 ? 13.531 0.844 -8.240 1.00 84.69 78 ASP A C 1
ATOM 581 O O . ASP A 1 78 ? 13.869 1.606 -9.142 1.00 84.69 78 ASP A O 1
ATOM 585 N N . SER A 1 79 ? 13.042 -0.374 -8.488 1.00 89.38 79 SER A N 1
ATOM 586 C CA . SER A 1 79 ? 12.965 -1.006 -9.809 1.00 89.38 79 SER A CA 1
ATOM 587 C C . SER A 1 79 ? 11.522 -1.304 -10.224 1.00 89.38 79 SER A C 1
ATOM 589 O O . SER A 1 79 ? 11.006 -0.706 -11.166 1.00 89.38 79 SER A O 1
ATOM 591 N N . ALA A 1 80 ? 10.844 -2.202 -9.508 1.00 92.38 80 ALA A N 1
ATOM 592 C CA . ALA A 1 80 ? 9.498 -2.662 -9.843 1.00 92.38 80 ALA A CA 1
ATOM 593 C C . ALA A 1 80 ? 8.395 -1.700 -9.374 1.00 92.38 80 ALA A C 1
ATOM 595 O O . ALA A 1 80 ? 7.375 -1.557 -10.050 1.00 92.38 80 ALA A O 1
ATOM 596 N N . LEU A 1 81 ? 8.586 -1.025 -8.236 1.00 92.81 81 LEU A N 1
ATOM 597 C CA . LEU A 1 81 ? 7.576 -0.127 -7.669 1.00 92.81 81 LEU A CA 1
ATOM 598 C C . LEU A 1 81 ? 7.236 1.075 -8.574 1.00 92.81 81 LEU A C 1
ATOM 600 O O . LEU A 1 81 ? 6.045 1.333 -8.729 1.00 92.81 81 LEU A O 1
ATOM 604 N N . PRO A 1 82 ? 8.189 1.789 -9.214 1.00 93.31 82 PRO A N 1
ATOM 605 C CA . PRO A 1 82 ? 7.845 2.897 -10.110 1.00 93.31 82 PRO A CA 1
ATOM 606 C C . PRO A 1 82 ? 7.016 2.453 -11.321 1.00 93.31 82 PRO A C 1
ATOM 608 O O . PRO A 1 82 ? 6.093 3.156 -11.722 1.00 93.31 82 PRO A O 1
ATOM 611 N N . ILE A 1 83 ? 7.303 1.267 -11.871 1.00 95.00 83 ILE A N 1
ATOM 612 C CA . ILE A 1 83 ? 6.544 0.677 -12.986 1.00 95.00 83 ILE A CA 1
ATOM 613 C C . ILE A 1 83 ? 5.128 0.319 -12.525 1.00 95.00 83 ILE A C 1
ATOM 615 O O . ILE A 1 83 ? 4.153 0.634 -13.204 1.00 95.00 83 ILE A O 1
ATOM 619 N N . TRP A 1 84 ? 5.007 -0.307 -11.350 1.00 96.25 84 TRP A N 1
ATOM 620 C CA . TRP A 1 84 ? 3.709 -0.612 -10.750 1.00 96.25 84 TRP A CA 1
ATOM 621 C C . TRP A 1 84 ? 2.895 0.664 -10.508 1.00 96.25 84 TRP A C 1
ATOM 623 O O . TRP A 1 84 ? 1.718 0.712 -10.850 1.00 96.25 84 TRP A O 1
ATOM 633 N N . ALA A 1 85 ? 3.525 1.708 -9.967 1.00 94.81 85 ALA A N 1
ATOM 634 C CA . ALA A 1 85 ? 2.884 2.982 -9.666 1.00 94.81 85 ALA A CA 1
ATOM 635 C C . ALA A 1 85 ? 2.373 3.677 -10.937 1.00 94.81 85 ALA A C 1
ATOM 637 O O . ALA A 1 85 ? 1.254 4.184 -10.947 1.00 94.81 85 ALA A O 1
ATOM 638 N N . ASP A 1 86 ? 3.162 3.672 -12.012 1.00 95.62 86 ASP A N 1
ATOM 639 C CA . ASP A 1 86 ? 2.762 4.252 -13.295 1.00 95.62 86 ASP A CA 1
ATOM 640 C C . ASP A 1 86 ? 1.569 3.500 -13.905 1.00 95.62 86 ASP A C 1
ATOM 642 O O . ASP A 1 86 ? 0.552 4.112 -14.228 1.00 95.62 86 ASP A O 1
ATOM 646 N N . PHE A 1 87 ? 1.636 2.164 -13.946 1.00 96.06 87 PHE A N 1
ATOM 647 C CA . PHE A 1 87 ? 0.540 1.327 -14.436 1.00 96.06 87 PHE A CA 1
ATOM 648 C C . PHE A 1 87 ? -0.745 1.517 -13.625 1.00 96.06 87 PHE A C 1
ATOM 650 O O . PHE A 1 87 ? -1.809 1.739 -14.196 1.00 96.06 87 PHE A O 1
ATOM 657 N N . MET A 1 88 ? -0.658 1.446 -12.294 1.00 95.44 88 MET A N 1
ATOM 658 C CA . MET A 1 88 ? -1.828 1.581 -11.426 1.00 95.44 88 MET A CA 1
ATOM 659 C C . MET A 1 88 ? -2.445 2.973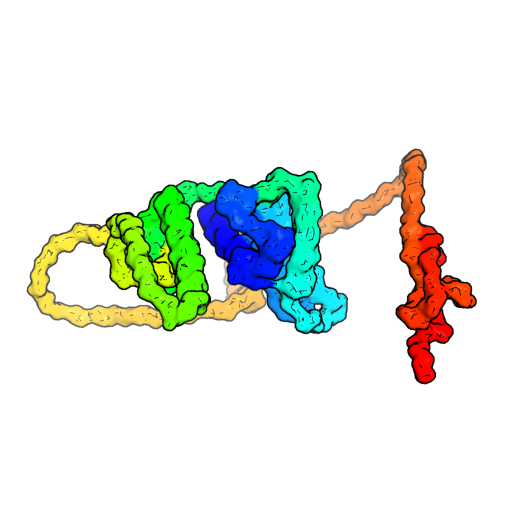 -11.528 1.00 95.44 88 MET A C 1
ATOM 661 O O . MET A 1 88 ? -3.662 3.098 -11.441 1.00 95.44 88 MET A O 1
ATOM 665 N N . ARG A 1 89 ? -1.638 4.021 -11.737 1.00 94.56 89 ARG A N 1
ATOM 666 C CA . ARG A 1 89 ? -2.153 5.381 -11.920 1.00 94.56 89 ARG A CA 1
ATOM 667 C C . ARG A 1 89 ? -3.004 5.463 -13.181 1.00 94.56 89 ARG A C 1
ATOM 669 O O . ARG A 1 89 ? -4.121 5.961 -13.110 1.00 94.56 89 ARG A O 1
ATOM 676 N N . GLU A 1 90 ? -2.505 4.960 -14.307 1.00 95.56 90 GLU A N 1
ATOM 677 C CA . GLU A 1 90 ? -3.275 4.960 -15.555 1.00 95.56 90 GLU A CA 1
ATOM 678 C C . GLU A 1 90 ? -4.504 4.044 -15.463 1.00 95.56 90 GLU A C 1
ATOM 680 O O . GLU A 1 90 ? -5.605 4.460 -15.816 1.00 95.56 90 GLU A O 1
ATOM 685 N N . ALA A 1 91 ? -4.362 2.846 -14.887 1.00 94.88 91 ALA A N 1
ATOM 686 C CA . ALA A 1 91 ? -5.472 1.910 -14.720 1.00 94.88 91 ALA A CA 1
ATOM 687 C C . ALA A 1 91 ? -6.613 2.495 -13.871 1.00 94.88 91 ALA A C 1
ATOM 689 O O . ALA A 1 91 ? -7.777 2.360 -14.232 1.00 94.88 91 ALA A O 1
ATOM 690 N N . LEU A 1 92 ? -6.298 3.183 -12.769 1.00 92.69 92 LEU A N 1
ATOM 691 C CA . LEU A 1 92 ? -7.301 3.807 -11.898 1.00 92.69 92 LEU A CA 1
ATOM 692 C C . LEU A 1 92 ? -7.843 5.130 -12.456 1.00 92.69 92 LEU A C 1
ATOM 694 O O . LEU A 1 92 ? -8.924 5.558 -12.056 1.00 92.69 92 LEU A O 1
ATOM 698 N N . ASN A 1 93 ? -7.123 5.779 -13.373 1.00 93.62 93 ASN A N 1
ATOM 699 C CA . ASN A 1 93 ? -7.659 6.908 -14.131 1.00 93.62 93 ASN A CA 1
ATOM 700 C C . ASN A 1 93 ? -8.713 6.439 -15.145 1.00 93.62 93 ASN A C 1
ATOM 702 O O . ASN A 1 93 ? -9.735 7.104 -15.307 1.00 93.62 93 ASN A O 1
ATOM 706 N N . GLU A 1 94 ? -8.475 5.306 -15.814 1.00 95.44 94 GLU A N 1
ATOM 707 C CA . GLU A 1 94 ? -9.437 4.701 -16.745 1.00 95.44 94 GLU A CA 1
ATOM 708 C C . GLU A 1 94 ? -10.615 4.038 -16.018 1.00 95.44 94 GLU A C 1
ATOM 710 O O . GLU A 1 94 ? -11.759 4.157 -16.462 1.00 95.44 94 GLU A O 1
ATOM 715 N N . HIS A 1 95 ? -10.346 3.408 -14.872 1.00 93.62 95 HIS A N 1
ATOM 716 C CA . HIS A 1 95 ? -11.326 2.716 -14.036 1.00 93.62 95 HIS A CA 1
ATOM 717 C C . HIS A 1 95 ? -11.304 3.224 -12.585 1.00 93.62 95 HIS A C 1
ATOM 719 O O . HIS A 1 95 ? -10.780 2.557 -11.684 1.00 93.62 95 HIS A O 1
ATOM 725 N N . PRO A 1 96 ? -11.894 4.406 -12.318 1.00 90.62 96 PRO A N 1
ATOM 726 C CA . PRO A 1 96 ? -11.960 4.961 -10.967 1.00 90.62 96 PRO A CA 1
ATOM 727 C C . PRO A 1 96 ? -12.757 4.095 -9.986 1.00 90.62 96 PRO A C 1
ATOM 729 O O . PRO A 1 96 ? -12.579 4.223 -8.779 1.00 90.62 96 PRO A O 1
ATOM 732 N N . ASP A 1 97 ? -13.638 3.228 -10.488 1.00 90.62 97 ASP A N 1
ATOM 733 C CA . ASP A 1 97 ? -14.446 2.290 -9.709 1.00 90.62 97 ASP A CA 1
ATOM 734 C C . ASP A 1 97 ? -13.615 1.202 -9.018 1.00 90.62 97 ASP A C 1
ATOM 736 O O . ASP A 1 97 ? -14.034 0.704 -7.977 1.00 90.62 97 ASP A O 1
ATOM 740 N N . TRP A 1 98 ? -12.417 0.894 -9.524 1.00 91.25 98 TRP A N 1
ATOM 741 C CA . TRP A 1 98 ? -11.488 -0.056 -8.890 1.00 91.25 98 TRP A CA 1
ATOM 742 C C . TRP A 1 98 ? -10.703 0.554 -7.726 1.00 91.25 98 TRP A C 1
ATOM 744 O O . TRP A 1 98 ? -9.935 -0.137 -7.043 1.00 91.25 98 TRP A O 1
ATOM 754 N N . ASN A 1 99 ? -10.857 1.864 -7.516 1.00 86.94 99 ASN A N 1
ATOM 755 C CA . ASN A 1 99 ? -10.304 2.563 -6.375 1.00 86.94 99 ASN A CA 1
ATOM 756 C C . ASN A 1 99 ? -11.302 2.487 -5.213 1.00 86.94 99 ASN A C 1
ATOM 758 O O . ASN A 1 99 ? -12.296 3.211 -5.171 1.00 86.94 99 ASN A O 1
ATOM 762 N N . GLY A 1 100 ? -11.025 1.602 -4.262 1.00 89.38 100 GLY A N 1
ATOM 763 C CA . GLY A 1 100 ? -11.887 1.370 -3.112 1.00 89.38 100 GLY A CA 1
ATOM 764 C C . GLY A 1 100 ? -11.110 0.883 -1.901 1.00 89.38 100 GLY A C 1
ATOM 765 O O . GLY A 1 100 ? -9.880 0.810 -1.909 1.00 89.38 100 GLY A O 1
ATOM 766 N N . ASP A 1 101 ? -11.848 0.542 -0.850 1.00 90.69 101 ASP A N 1
ATOM 767 C CA . ASP A 1 101 ? -11.305 -0.075 0.353 1.00 90.69 101 ASP A CA 1
ATOM 768 C C . ASP A 1 101 ? -12.235 -1.188 0.854 1.00 90.69 101 ASP A C 1
ATOM 770 O O . ASP A 1 101 ? -13.452 -1.162 0.634 1.00 90.69 101 ASP A O 1
ATOM 774 N N . TRP A 1 102 ? -11.661 -2.168 1.543 1.00 90.00 102 TRP A N 1
ATOM 775 C CA . TRP A 1 102 ? -12.403 -3.277 2.124 1.00 90.00 102 TRP A CA 1
ATOM 776 C C . TRP A 1 102 ? -13.282 -2.802 3.282 1.00 90.00 102 TRP A C 1
ATOM 778 O O . TRP A 1 102 ? -12.892 -1.970 4.100 1.00 90.00 102 TRP A O 1
ATOM 788 N N . GLN A 1 103 ? -14.480 -3.375 3.390 1.00 89.75 103 GLN A N 1
ATOM 789 C CA . GLN A 1 103 ? -15.354 -3.131 4.533 1.00 89.75 103 GLN A CA 1
ATOM 790 C C . GLN A 1 103 ? -14.897 -3.972 5.723 1.00 89.75 103 GLN A C 1
ATOM 792 O O . GLN A 1 103 ? -14.795 -5.195 5.619 1.00 89.75 103 GLN A O 1
ATOM 797 N N . MET A 1 104 ? -14.654 -3.318 6.861 1.00 90.31 104 MET A N 1
ATOM 798 C CA . MET A 1 104 ? -14.214 -3.997 8.077 1.00 90.31 104 MET A CA 1
ATOM 799 C C . MET A 1 104 ? -15.269 -5.010 8.552 1.00 90.31 104 MET A C 1
ATOM 801 O O . MET A 1 104 ? -16.400 -4.617 8.860 1.00 90.31 104 MET A O 1
ATOM 805 N N . PRO A 1 105 ? -14.922 -6.306 8.671 1.00 91.69 105 PRO A N 1
ATOM 806 C CA . PRO A 1 105 ? -15.830 -7.307 9.211 1.00 91.69 105 PRO A CA 1
ATOM 807 C C . PRO A 1 105 ? -16.239 -6.994 10.655 1.00 91.69 105 PRO A C 1
ATOM 809 O O . PRO A 1 105 ? -15.418 -6.600 11.483 1.00 91.69 105 PRO A O 1
ATOM 812 N N . GLY A 1 106 ? -17.499 -7.270 11.005 1.00 89.81 106 GLY A N 1
ATOM 813 C CA . GLY A 1 106 ? -18.016 -7.072 12.368 1.00 89.81 106 GLY A CA 1
ATOM 814 C C . GLY A 1 106 ? -17.350 -7.945 13.444 1.00 89.81 106 GLY A C 1
ATOM 815 O O . GLY A 1 106 ? -17.571 -7.720 14.635 1.00 89.81 106 GLY A O 1
ATOM 816 N N . SER A 1 107 ? -16.530 -8.922 13.045 1.00 90.31 107 SER A N 1
ATOM 817 C CA . SER A 1 107 ? -15.707 -9.765 13.918 1.00 90.31 107 SER A CA 1
ATOM 818 C C . SER A 1 107 ? -14.365 -9.136 14.316 1.00 90.31 107 SER A C 1
ATOM 820 O O . SER A 1 107 ? -13.604 -9.769 15.046 1.00 90.31 107 SER A O 1
ATOM 822 N N . ILE A 1 108 ? -14.074 -7.913 13.865 1.00 91.56 108 ILE A N 1
ATOM 823 C CA . ILE A 1 108 ? -12.869 -7.160 14.226 1.00 91.56 108 ILE A CA 1
ATOM 824 C C . ILE A 1 108 ? -13.212 -6.081 15.260 1.00 91.56 108 ILE A C 1
ATOM 826 O O . ILE A 1 108 ? -14.307 -5.509 15.264 1.00 91.56 108 ILE A O 1
ATOM 830 N N . ARG A 1 109 ? -12.284 -5.826 16.181 1.00 90.25 109 ARG A N 1
ATOM 831 C CA . ARG A 1 109 ? -12.340 -4.754 17.180 1.00 90.25 109 ARG A CA 1
ATOM 832 C C . ARG A 1 109 ? -11.071 -3.919 17.103 1.00 90.25 109 ARG A C 1
ATOM 834 O O . ARG A 1 109 ? -9.992 -4.459 16.880 1.00 90.25 109 ARG A O 1
ATOM 841 N N . LYS A 1 110 ? -11.212 -2.610 17.304 1.00 90.94 110 LYS A N 1
ATOM 842 C CA . LYS A 1 110 ? -10.084 -1.694 17.485 1.00 90.94 110 LYS A CA 1
ATOM 843 C C . LYS A 1 110 ? -9.775 -1.614 18.977 1.00 90.94 110 LYS A C 1
ATOM 845 O O . LYS A 1 110 ? -10.693 -1.554 19.794 1.00 90.94 110 LYS A O 1
ATOM 850 N N . ALA A 1 111 ? -8.503 -1.614 19.339 1.00 90.31 111 ALA A N 1
ATOM 851 C CA . ALA A 1 111 ? -8.093 -1.457 20.726 1.00 90.31 111 ALA A CA 1
ATOM 852 C C . ALA A 1 111 ? -6.837 -0.599 20.833 1.00 90.31 111 ALA A C 1
ATOM 854 O O . ALA A 1 111 ? -5.985 -0.609 19.946 1.00 90.31 111 ALA A O 1
ATOM 855 N N . GLU A 1 112 ? -6.740 0.144 21.930 1.00 89.75 112 GLU A N 1
ATOM 856 C CA . GLU A 1 112 ? -5.541 0.891 22.284 1.00 89.75 112 GLU A CA 1
ATOM 857 C C . GLU A 1 112 ? -4.616 -0.027 23.090 1.00 89.75 112 GLU A C 1
ATOM 859 O O . GLU A 1 112 ? -5.043 -0.622 24.085 1.00 89.75 112 GLU A O 1
ATOM 864 N N . ILE A 1 113 ? -3.362 -0.150 22.661 1.00 90.00 113 ILE A N 1
ATOM 865 C CA . ILE A 1 113 ? -2.344 -0.988 23.299 1.00 90.00 113 ILE A CA 1
ATOM 866 C C . ILE A 1 113 ? -1.079 -0.188 23.621 1.00 90.00 113 ILE A C 1
ATOM 868 O O . ILE A 1 113 ? -0.780 0.818 22.971 1.00 90.00 113 ILE A O 1
ATOM 872 N N . ASP A 1 114 ? -0.313 -0.659 24.607 1.00 89.06 114 ASP A N 1
ATOM 873 C CA . ASP A 1 114 ? 1.069 -0.210 24.811 1.00 89.06 114 ASP A CA 1
ATOM 874 C C . ASP A 1 114 ? 1.973 -0.912 23.791 1.00 89.06 114 ASP A C 1
ATOM 876 O O . ASP A 1 114 ? 2.143 -2.129 23.824 1.00 89.06 114 ASP A O 1
ATOM 880 N N . ALA A 1 115 ? 2.591 -0.144 22.899 1.00 86.50 115 ALA A N 1
ATOM 881 C CA . ALA A 1 115 ? 3.481 -0.643 21.857 1.00 86.50 115 ALA A CA 1
ATOM 882 C C . ALA A 1 115 ? 4.730 -1.367 22.393 1.00 86.50 115 ALA A C 1
ATOM 884 O O . ALA A 1 115 ? 5.379 -2.082 21.634 1.00 86.50 115 ALA A O 1
ATOM 885 N N . ARG A 1 116 ? 5.099 -1.168 23.666 1.00 87.25 116 ARG A N 1
ATOM 886 C CA . ARG A 1 116 ? 6.275 -1.808 24.281 1.00 87.25 116 ARG A CA 1
ATOM 887 C C . ARG A 1 116 ? 5.950 -3.173 24.868 1.00 87.25 116 ARG A C 1
ATOM 889 O O . ARG A 1 116 ? 6.755 -4.089 24.752 1.00 87.25 116 ARG A O 1
ATOM 896 N N . SER A 1 117 ? 4.808 -3.285 25.543 1.00 83.81 117 SER A N 1
ATOM 897 C CA . SER A 1 117 ? 4.419 -4.496 26.275 1.00 83.81 117 SER A CA 1
ATOM 898 C C . SER A 1 117 ? 3.361 -5.328 25.552 1.00 83.81 117 SER A C 1
ATOM 900 O O . SER A 1 117 ? 3.147 -6.480 25.913 1.00 83.81 117 SER A O 1
ATOM 902 N N . GLY A 1 118 ? 2.678 -4.757 24.557 1.00 83.62 118 GLY A N 1
ATOM 903 C CA . GLY A 1 118 ? 1.509 -5.362 23.919 1.00 83.62 118 GLY A CA 1
ATOM 904 C C . GLY A 1 118 ? 0.281 -5.432 24.833 1.00 83.62 118 GLY A C 1
ATOM 905 O O . GLY A 1 118 ? -0.712 -6.061 24.470 1.00 83.62 118 GLY A O 1
ATOM 906 N N . ALA A 1 119 ? 0.331 -4.818 26.021 1.00 85.75 119 ALA A N 1
ATOM 907 C CA . ALA A 1 119 ? -0.771 -4.843 26.970 1.00 85.75 119 ALA A CA 1
ATOM 908 C C . ALA A 1 119 ? -1.955 -4.013 26.461 1.00 85.75 119 ALA A C 1
ATOM 910 O O . ALA A 1 119 ? -1.783 -2.909 25.936 1.00 85.75 119 ALA A O 1
ATOM 911 N N . LEU A 1 120 ? -3.163 -4.541 26.665 1.00 87.56 120 LEU A N 1
ATOM 912 C CA . LEU A 1 120 ? -4.402 -3.837 26.369 1.00 87.56 120 LEU A CA 1
ATOM 913 C C . LEU A 1 120 ? -4.576 -2.659 27.329 1.00 87.56 120 LEU A C 1
ATOM 915 O O . LEU A 1 120 ? -4.578 -2.840 28.545 1.00 87.56 120 LEU A O 1
ATOM 919 N N . ILE A 1 121 ? -4.755 -1.466 26.770 1.00 86.00 121 ILE A N 1
ATOM 920 C CA . ILE A 1 121 ? -5.103 -0.261 27.521 1.00 86.00 121 ILE A CA 1
ATOM 921 C C . ILE A 1 121 ? -6.626 -0.164 27.619 1.00 86.00 121 ILE A C 1
ATOM 923 O O . ILE A 1 121 ? -7.170 -0.038 28.714 1.00 86.00 121 ILE A O 1
ATOM 927 N N . ARG A 1 122 ? -7.314 -0.228 26.471 1.00 86.44 122 ARG A N 1
ATOM 928 C CA . ARG A 1 122 ? -8.782 -0.235 26.387 1.00 86.44 122 ARG A CA 1
ATOM 929 C C . ARG A 1 122 ? -9.281 -0.710 25.027 1.00 86.44 122 ARG A C 1
ATOM 931 O O . ARG A 1 122 ? -8.608 -0.546 24.010 1.00 86.44 122 ARG A O 1
ATOM 938 N N . GLU A 1 123 ? -10.497 -1.242 25.011 1.00 86.12 123 GLU A N 1
ATOM 939 C CA . GLU A 1 123 ? -11.248 -1.480 23.777 1.00 86.12 123 GLU A CA 1
ATOM 940 C C . GLU A 1 123 ? -11.822 -0.153 23.260 1.00 86.12 123 GLU A C 1
ATOM 942 O O . GLU A 1 123 ? -12.229 0.704 24.047 1.00 86.12 123 GLU A O 1
ATOM 947 N N . LEU A 1 124 ? -11.834 0.028 21.940 1.00 84.44 124 LEU A N 1
ATOM 948 C CA . LEU A 1 124 ? -12.334 1.234 21.288 1.00 84.44 124 LEU A CA 1
ATOM 949 C C . LEU A 1 124 ? -13.510 0.881 20.379 1.00 84.44 124 LEU A C 1
ATOM 951 O O . LEU A 1 124 ? -13.457 -0.079 19.603 1.00 84.44 124 LEU A O 1
ATOM 955 N N . SER A 1 125 ? -14.559 1.699 20.411 1.00 82.12 125 SER A N 1
ATOM 956 C CA . SER A 1 125 ? -15.530 1.717 19.317 1.00 82.12 125 SER A CA 1
ATOM 957 C C . SER A 1 125 ? -14.903 2.317 18.051 1.00 82.12 125 SER A C 1
ATOM 959 O O . SER A 1 125 ? -13.883 3.007 18.101 1.00 82.12 125 SER A O 1
ATOM 961 N N . ASN A 1 126 ? -15.526 2.090 16.891 1.00 75.56 126 ASN A N 1
ATOM 962 C CA . ASN A 1 126 ? -15.016 2.618 15.619 1.00 75.56 126 ASN A CA 1
ATOM 963 C C . ASN A 1 126 ? -14.856 4.146 15.640 1.00 75.56 126 ASN A C 1
ATOM 965 O O . ASN A 1 126 ? -13.840 4.653 15.177 1.00 75.56 126 ASN A O 1
ATOM 969 N N . VAL A 1 127 ? -15.821 4.856 16.234 1.00 77.81 127 VAL A N 1
ATOM 970 C CA . VAL A 1 127 ? -15.834 6.326 16.320 1.00 77.81 127 VAL A CA 1
ATOM 971 C C . VAL A 1 127 ? -14.742 6.841 17.261 1.00 77.81 127 VAL A C 1
ATOM 973 O O . VAL A 1 127 ? -14.039 7.805 16.949 1.00 77.81 127 VAL A O 1
ATOM 976 N N . GLU A 1 128 ? -14.569 6.187 18.410 1.00 79.69 128 GLU A N 1
ATOM 977 C CA . GLU A 1 128 ? -13.525 6.553 19.370 1.00 79.69 128 GLU A CA 1
ATOM 978 C C . GLU A 1 128 ? -12.137 6.305 18.793 1.00 79.69 128 GLU A C 1
ATOM 980 O O . GLU A 1 128 ? -11.248 7.136 18.958 1.00 79.69 128 GLU A O 1
ATOM 985 N N . ALA A 1 129 ? -11.951 5.200 18.073 1.00 77.25 129 ALA A N 1
ATOM 986 C CA . ALA A 1 129 ? -10.669 4.879 17.473 1.00 77.25 129 ALA A CA 1
ATOM 987 C C . ALA A 1 129 ? -10.232 5.911 16.431 1.00 77.25 129 ALA A C 1
ATOM 989 O O . ALA A 1 129 ? -9.083 6.344 16.458 1.00 77.25 129 ALA A O 1
ATOM 990 N N . ASP A 1 130 ? -11.142 6.356 15.565 1.00 76.81 130 ASP A N 1
ATOM 991 C CA . ASP A 1 130 ? -10.823 7.372 14.557 1.00 76.81 130 ASP A CA 1
ATOM 992 C C . ASP A 1 130 ? -10.462 8.716 15.223 1.00 76.81 130 ASP A C 1
ATOM 994 O O . ASP A 1 130 ? -9.527 9.401 14.802 1.00 76.81 130 ASP A O 1
ATOM 998 N N . SER A 1 131 ? -11.132 9.045 16.332 1.00 76.44 131 SER A N 1
ATOM 999 C CA . SER A 1 131 ? -10.839 10.234 17.144 1.00 76.44 131 SER A CA 1
ATOM 1000 C C . SER A 1 131 ? -9.462 10.153 17.816 1.00 76.44 131 SER A C 1
ATOM 1002 O O . SER A 1 131 ? -8.703 11.122 17.793 1.00 76.44 131 SER A O 1
ATOM 1004 N N . VAL A 1 132 ? -9.106 8.992 18.378 1.00 78.38 132 VAL A N 1
ATOM 1005 C CA . VAL A 1 132 ? -7.800 8.749 19.017 1.00 78.38 132 VAL A CA 1
ATOM 1006 C C . VAL A 1 132 ? -6.670 8.808 17.991 1.00 78.38 132 VAL A C 1
ATOM 1008 O O . VAL A 1 132 ? -5.657 9.461 18.237 1.00 78.38 132 VAL A O 1
ATOM 1011 N N . VAL A 1 133 ? -6.848 8.196 16.816 1.00 78.50 133 VAL A N 1
ATOM 1012 C CA . VAL A 1 133 ? -5.859 8.251 15.728 1.00 78.50 133 VAL A CA 1
ATOM 1013 C C . VAL A 1 133 ? -5.640 9.695 15.264 1.00 78.50 133 VAL A C 1
ATOM 1015 O O . VAL A 1 133 ? -4.495 10.118 15.094 1.00 78.50 133 VAL A O 1
ATOM 1018 N N . ALA A 1 134 ? -6.711 10.482 15.118 1.00 75.06 134 ALA A N 1
ATOM 1019 C CA . ALA A 1 134 ? -6.614 11.894 14.749 1.00 75.06 134 ALA A CA 1
ATOM 1020 C C . ALA A 1 134 ? -5.881 12.732 15.813 1.00 75.06 134 ALA A C 1
ATOM 1022 O O . ALA A 1 134 ? -5.005 13.531 15.473 1.00 75.06 134 ALA A O 1
ATOM 1023 N N . GLN A 1 135 ? -6.179 12.520 17.099 1.00 75.94 135 GLN A N 1
ATOM 1024 C CA . GLN A 1 135 ? -5.488 13.188 18.209 1.00 75.94 135 GLN A CA 1
ATOM 1025 C C . GLN A 1 135 ? -3.998 12.828 18.249 1.00 75.94 135 GLN A C 1
ATOM 1027 O O . GLN A 1 135 ? -3.150 13.712 18.358 1.00 75.94 135 GLN A O 1
ATOM 1032 N N . GLN A 1 136 ? -3.657 11.547 18.092 1.00 74.75 136 GLN A N 1
ATOM 1033 C CA . GLN A 1 136 ? -2.266 11.088 18.041 1.00 74.75 136 GLN A CA 1
ATOM 1034 C C . GLN A 1 136 ? -1.506 11.682 16.847 1.00 74.75 136 GLN A C 1
ATOM 1036 O O . GLN A 1 136 ? -0.337 12.051 16.981 1.00 74.75 136 GLN A O 1
ATOM 1041 N N . ALA A 1 137 ? -2.150 11.809 15.683 1.00 76.38 137 ALA A N 1
ATOM 1042 C CA . ALA A 1 137 ? -1.559 12.468 14.520 1.00 76.38 137 ALA A CA 1
ATOM 1043 C C . ALA A 1 137 ? -1.313 13.968 14.770 1.00 76.38 137 ALA A C 1
ATOM 1045 O O . ALA A 1 137 ? -0.238 14.473 14.446 1.00 76.38 137 ALA A O 1
ATOM 1046 N N . ALA A 1 138 ? -2.263 14.668 15.399 1.00 73.50 138 ALA A N 1
ATOM 1047 C CA . ALA A 1 138 ? -2.116 16.078 15.759 1.00 73.50 138 ALA A CA 1
ATOM 1048 C C . ALA A 1 138 ? -0.976 16.307 16.768 1.00 73.50 138 ALA A C 1
ATOM 1050 O O . ALA A 1 138 ? -0.154 17.203 16.576 1.00 73.50 138 ALA A O 1
ATOM 1051 N N . LEU A 1 139 ? -0.865 15.455 17.793 1.00 74.75 139 LEU A N 1
ATOM 1052 C CA . LEU A 1 139 ? 0.216 15.512 18.784 1.00 74.75 139 LEU A CA 1
ATOM 1053 C C . LEU A 1 139 ? 1.599 15.324 18.143 1.00 74.75 139 LEU A C 1
ATOM 1055 O O . LEU A 1 139 ? 2.528 16.060 18.468 1.00 74.75 139 LEU A O 1
ATOM 1059 N N . LYS A 1 140 ? 1.735 14.392 17.190 1.00 70.31 140 LYS A N 1
ATOM 1060 C CA . LYS A 1 140 ? 2.989 14.185 16.443 1.00 70.31 140 LYS A CA 1
ATOM 1061 C C . LYS A 1 140 ? 3.364 15.402 15.597 1.00 70.31 140 LYS A C 1
ATOM 1063 O O . LYS A 1 140 ? 4.529 15.786 15.564 1.00 70.31 140 LYS A O 1
ATOM 1068 N N . ASN A 1 141 ? 2.387 16.037 14.952 1.00 67.88 141 ASN A N 1
ATOM 1069 C CA . ASN A 1 141 ? 2.632 17.242 14.158 1.00 67.88 141 ASN A CA 1
ATOM 1070 C C . ASN A 1 141 ? 3.061 18.429 15.036 1.00 67.88 141 ASN A C 1
ATOM 1072 O O . ASN A 1 141 ? 3.989 19.147 14.673 1.00 67.88 141 ASN A O 1
ATOM 1076 N N . ASN A 1 142 ? 2.453 18.590 16.215 1.00 63.00 142 ASN A N 1
ATOM 1077 C CA . ASN A 1 142 ? 2.816 19.641 17.170 1.00 63.00 142 ASN A CA 1
ATOM 1078 C C . ASN A 1 142 ? 4.190 19.398 17.818 1.00 63.00 142 ASN A C 1
ATOM 1080 O O . ASN A 1 142 ? 4.955 20.341 18.006 1.00 63.00 142 ASN A O 1
ATOM 1084 N N . ALA A 1 143 ? 4.546 18.140 18.103 1.00 57.34 143 ALA A N 1
ATOM 1085 C CA . ALA A 1 143 ? 5.884 17.778 18.576 1.00 57.34 143 ALA A CA 1
ATOM 1086 C C . ALA A 1 143 ? 6.970 18.105 17.535 1.00 57.34 143 ALA A C 1
ATOM 1088 O O . ALA A 1 143 ? 8.042 18.588 17.893 1.00 57.34 143 ALA A O 1
ATOM 1089 N N . ASN A 1 144 ? 6.671 17.916 16.244 1.00 54.25 144 ASN A N 1
ATOM 1090 C CA . ASN A 1 144 ? 7.573 18.295 15.158 1.00 54.25 144 ASN A CA 1
ATOM 1091 C C . ASN A 1 144 ? 7.659 19.823 14.986 1.00 54.25 144 ASN A C 1
ATOM 1093 O O . ASN A 1 144 ? 8.748 20.335 14.745 1.00 54.25 144 ASN A O 1
ATOM 1097 N N . ALA A 1 145 ? 6.563 20.566 15.175 1.00 47.22 145 ALA A N 1
ATOM 1098 C CA . ALA A 1 145 ? 6.558 22.032 15.109 1.00 47.22 145 ALA A CA 1
ATOM 1099 C C . ALA A 1 145 ? 7.370 22.686 16.246 1.00 47.22 145 ALA A C 1
ATOM 1101 O O . ALA A 1 145 ? 8.087 23.656 16.013 1.00 47.22 145 ALA A O 1
ATOM 1102 N N . ASN A 1 146 ? 7.345 22.109 17.452 1.00 48.56 146 ASN A N 1
ATOM 1103 C CA . ASN A 1 146 ? 8.131 22.593 18.594 1.00 48.56 146 ASN A CA 1
ATOM 1104 C C . ASN A 1 146 ? 9.643 22.312 18.489 1.00 48.56 146 ASN A C 1
ATOM 1106 O O . ASN A 1 146 ? 10.402 22.817 19.310 1.00 48.56 146 ASN A O 1
ATOM 1110 N N . SER A 1 147 ? 10.103 21.555 17.487 1.00 49.12 147 SER A N 1
ATOM 1111 C CA . SER A 1 147 ? 11.538 21.397 17.195 1.00 49.12 147 SER A CA 1
ATOM 1112 C C . SER A 1 147 ? 12.134 22.529 16.339 1.00 49.12 147 SER A C 1
ATOM 1114 O O . SER A 1 147 ? 13.344 22.550 16.129 1.00 49.12 147 SER A O 1
ATOM 1116 N N . GLN A 1 148 ? 11.309 23.477 15.869 1.00 46.88 148 GLN A N 1
ATOM 1117 C CA . GLN A 1 148 ? 11.727 24.648 15.079 1.00 46.88 148 GLN A CA 1
ATOM 1118 C C . GLN A 1 148 ? 11.481 25.996 15.778 1.00 46.88 148 GLN A C 1
ATOM 1120 O O . GLN A 1 148 ? 11.555 27.039 15.132 1.00 46.88 148 GLN A O 1
ATOM 1125 N N . ILE A 1 149 ? 11.194 26.008 17.082 1.00 45.47 149 ILE A N 1
ATOM 1126 C CA . ILE A 1 149 ? 11.006 27.258 17.825 1.00 45.47 149 ILE A CA 1
ATOM 1127 C C . ILE A 1 149 ? 12.315 27.592 18.534 1.00 45.47 149 ILE A C 1
ATOM 1129 O O . ILE A 1 149 ? 12.688 26.944 19.514 1.00 45.47 149 ILE A O 1
ATOM 1133 N N . ASP A 1 150 ? 13.012 28.592 17.996 1.00 41.28 150 ASP A N 1
ATOM 1134 C CA . ASP A 1 150 ? 14.152 29.231 18.636 1.00 41.28 150 ASP A CA 1
ATOM 1135 C C . ASP A 1 150 ? 13.787 29.632 20.068 1.00 41.28 150 ASP A C 1
ATOM 1137 O O . ASP A 1 150 ? 12.702 30.146 20.352 1.00 41.28 150 ASP A O 1
ATOM 1141 N N . ALA A 1 151 ? 14.712 29.345 20.978 1.00 42.06 151 ALA A N 1
ATOM 1142 C CA . ALA A 1 151 ? 14.595 29.567 22.405 1.00 42.06 151 ALA A CA 1
ATOM 1143 C C . ALA A 1 151 ? 14.606 31.063 22.747 1.00 42.06 151 ALA A C 1
ATOM 1145 O O . ALA A 1 151 ? 15.564 31.547 23.324 1.00 42.06 151 ALA A O 1
ATOM 1146 N N . GLU A 1 152 ? 13.549 31.794 22.414 1.00 44.09 152 GLU A N 1
ATOM 1147 C CA . GLU A 1 152 ? 13.303 33.144 22.908 1.00 44.09 152 GLU A CA 1
ATOM 1148 C C . GLU A 1 152 ? 11.810 33.450 22.751 1.00 44.09 152 GLU A C 1
ATOM 1150 O O . GLU A 1 152 ? 11.327 33.737 21.659 1.00 44.09 152 GLU A O 1
ATOM 1155 N N . ASN A 1 153 ? 11.100 33.356 23.881 1.00 42.59 153 ASN A N 1
ATOM 1156 C CA . ASN A 1 153 ? 9.748 33.837 24.209 1.00 42.59 153 ASN A CA 1
ATOM 1157 C C . ASN A 1 153 ? 8.839 32.713 24.723 1.00 42.59 153 ASN A C 1
ATOM 1159 O O . ASN A 1 153 ? 8.476 31.780 24.013 1.00 42.59 153 ASN A O 1
ATOM 1163 N N . GLY A 1 154 ? 8.498 32.821 26.012 1.00 45.00 154 GLY A N 1
ATOM 1164 C CA . GLY A 1 154 ? 7.685 31.860 26.750 1.00 45.00 154 GLY A CA 1
ATOM 1165 C C . GLY A 1 154 ? 6.361 31.563 26.051 1.00 45.00 154 GLY A C 1
ATOM 1166 O O . GLY A 1 154 ? 5.594 32.472 25.734 1.00 45.00 154 GLY A O 1
ATOM 1167 N N . ALA A 1 155 ? 6.113 30.276 25.818 1.00 37.53 155 ALA A N 1
ATOM 1168 C CA . ALA A 1 155 ? 4.912 29.791 25.160 1.00 37.53 155 ALA A CA 1
ATOM 1169 C C . ALA A 1 155 ? 3.650 30.105 25.990 1.00 37.53 155 ALA A C 1
ATOM 1171 O O . ALA A 1 155 ? 3.659 29.907 27.211 1.00 37.53 155 ALA A O 1
ATOM 1172 N N . PRO A 1 156 ? 2.544 30.539 25.357 1.00 39.56 156 PRO A N 1
ATOM 1173 C CA . PRO A 1 156 ? 1.246 30.527 26.002 1.00 39.56 156 PRO A CA 1
ATOM 1174 C C . PRO A 1 156 ? 0.805 29.073 26.201 1.00 39.56 156 PRO A C 1
ATOM 1176 O O . PRO A 1 156 ? 0.918 28.227 25.315 1.00 39.56 156 PRO A O 1
ATOM 1179 N N . ILE A 1 157 ? 0.336 28.805 27.412 1.00 43.16 157 ILE A N 1
ATOM 1180 C CA . ILE A 1 157 ? -0.174 27.523 27.887 1.00 43.16 157 ILE A CA 1
ATOM 1181 C C . ILE A 1 157 ? -1.360 27.139 26.992 1.00 43.16 157 ILE A C 1
ATOM 1183 O O . ILE A 1 157 ? -2.392 27.806 27.021 1.00 43.16 157 ILE A O 1
ATOM 1187 N N . ALA A 1 158 ? -1.190 26.122 26.145 1.00 40.94 158 ALA A N 1
ATOM 1188 C CA . ALA A 1 158 ? -2.281 25.585 25.343 1.00 40.94 158 ALA A CA 1
ATOM 1189 C C . ALA A 1 158 ? -3.304 24.949 26.293 1.00 40.94 158 ALA A C 1
ATOM 1191 O O . ALA A 1 158 ? -2.963 24.045 27.052 1.00 40.94 158 ALA A O 1
ATOM 1192 N N . GLU A 1 159 ? -4.529 25.469 26.281 1.00 41.66 159 GLU A N 1
ATOM 1193 C CA . GLU A 1 159 ? -5.628 24.993 27.116 1.00 41.66 159 GLU A CA 1
ATOM 1194 C C . GLU A 1 159 ? -5.911 23.509 26.839 1.00 41.66 159 GLU A C 1
ATOM 1196 O O . GLU A 1 159 ? -6.143 23.097 25.699 1.00 41.66 159 GLU A O 1
ATOM 1201 N N . ASP A 1 160 ? -5.862 22.715 27.910 1.00 45.69 160 ASP A N 1
ATOM 1202 C CA . ASP A 1 160 ? -6.120 21.280 27.933 1.00 45.69 160 ASP A CA 1
ATOM 1203 C C . ASP A 1 160 ? -7.506 20.961 27.356 1.00 45.69 160 ASP A C 1
ATOM 1205 O O . ASP A 1 160 ? -8.544 21.175 27.989 1.00 45.69 160 ASP A O 1
ATOM 1209 N N . ALA A 1 161 ? -7.530 20.368 26.162 1.00 42.56 161 ALA A N 1
ATOM 1210 C CA . ALA A 1 161 ? -8.685 19.598 25.727 1.00 42.56 161 ALA A CA 1
ATOM 1211 C C . ALA A 1 161 ? -8.920 18.477 26.760 1.00 42.56 161 ALA A C 1
ATOM 1213 O O . ALA A 1 161 ? -7.960 17.796 27.134 1.00 42.56 161 ALA A O 1
ATOM 1214 N N . PRO A 1 162 ? -10.156 18.258 27.248 1.00 41.72 162 PRO A N 1
ATOM 1215 C CA . PRO A 1 162 ? -10.400 17.330 28.344 1.00 41.72 162 PRO A CA 1
ATOM 1216 C C . PRO A 1 162 ? -10.049 15.897 27.923 1.00 41.72 162 PRO A C 1
ATOM 1218 O O . PRO A 1 162 ? -10.819 15.211 27.249 1.00 41.72 162 PRO A O 1
ATOM 1221 N N . ASN A 1 163 ? -8.876 15.430 28.350 1.00 45.50 163 ASN A N 1
ATOM 1222 C CA . ASN A 1 163 ? -8.485 14.028 28.294 1.00 45.50 163 ASN A CA 1
ATOM 1223 C C . ASN A 1 163 ? -9.308 13.263 29.338 1.00 45.50 163 ASN A C 1
ATOM 1225 O O . ASN A 1 163 ? -8.917 13.140 30.494 1.00 45.50 163 ASN A O 1
ATOM 1229 N N . ILE A 1 164 ? -10.465 12.742 28.926 1.00 51.28 164 ILE A N 1
ATOM 1230 C CA . ILE A 1 164 ? -11.395 11.976 29.780 1.00 51.28 164 ILE A CA 1
ATOM 1231 C C . ILE A 1 164 ? -10.794 10.628 30.250 1.00 51.28 164 ILE A C 1
ATOM 1233 O O . ILE A 1 164 ? -11.372 9.944 31.090 1.00 51.28 164 ILE A O 1
ATOM 1237 N N . PHE A 1 165 ? -9.599 10.246 29.785 1.00 58.41 165 PHE A N 1
ATOM 1238 C CA . PHE A 1 165 ? -8.939 9.004 30.183 1.00 58.41 165 PHE A CA 1
ATOM 1239 C C . PHE A 1 165 ? -7.466 9.233 30.550 1.00 58.41 165 PHE A C 1
ATOM 1241 O O . PHE A 1 165 ? -6.640 9.579 29.703 1.00 58.41 165 PHE A O 1
ATOM 1248 N N . VAL A 1 166 ? -7.136 9.033 31.830 1.00 58.59 166 VAL A N 1
ATOM 1249 C CA . VAL A 1 166 ? -5.777 9.171 32.370 1.00 58.59 166 VAL A CA 1
ATOM 1250 C C . VAL A 1 166 ? -5.134 7.789 32.437 1.00 58.59 166 VAL A C 1
ATOM 1252 O O . VAL A 1 166 ? -5.490 6.971 33.280 1.00 58.59 166 VAL A O 1
ATOM 1255 N N . THR A 1 167 ? -4.170 7.522 31.556 1.00 71.62 167 THR A N 1
ATOM 1256 C CA . THR A 1 167 ? -3.328 6.317 31.625 1.00 71.62 167 THR A CA 1
ATOM 1257 C C . THR A 1 167 ? -1.907 6.695 31.992 1.00 71.62 167 THR A C 1
ATOM 1259 O O . THR A 1 167 ? -1.397 7.697 31.493 1.00 71.62 167 THR A O 1
ATOM 1262 N N . SER A 1 168 ? -1.228 5.837 32.749 1.00 75.75 168 SER A N 1
ATOM 1263 C CA . SER A 1 168 ? 0.202 5.967 33.064 1.00 75.75 168 SER A CA 1
ATOM 1264 C C . SER A 1 168 ? 1.129 5.764 31.859 1.00 75.75 168 SER A C 1
ATOM 1266 O O . SER A 1 168 ? 2.329 6.008 31.958 1.00 75.75 168 SER A O 1
ATOM 1268 N N . ILE A 1 169 ? 0.594 5.310 30.723 1.00 81.44 169 ILE A N 1
ATOM 1269 C CA . ILE A 1 169 ? 1.360 5.058 29.504 1.00 81.44 169 ILE A CA 1
ATOM 1270 C C . ILE A 1 169 ? 1.485 6.370 28.722 1.00 81.44 169 ILE A C 1
ATOM 1272 O O . ILE A 1 169 ? 0.459 6.981 28.410 1.00 81.44 169 ILE A O 1
ATOM 1276 N N . PRO A 1 170 ? 2.701 6.821 28.384 1.00 83.19 170 PRO A N 1
ATOM 1277 C CA . PRO A 1 170 ? 2.892 8.022 27.579 1.00 83.19 170 PRO A CA 1
ATOM 1278 C C . PRO A 1 170 ? 2.259 7.916 26.173 1.00 83.19 170 PRO A C 1
ATOM 1280 O O . PRO A 1 170 ? 2.235 6.815 25.612 1.00 83.19 170 PRO A O 1
ATOM 1283 N N . PRO A 1 171 ? 1.745 9.016 25.583 1.00 80.00 171 PRO A N 1
ATOM 1284 C CA . PRO A 1 171 ? 1.066 8.999 24.281 1.00 80.00 171 PRO A CA 1
ATOM 1285 C C . PRO A 1 171 ? 1.895 8.417 23.128 1.00 80.00 171 PRO A C 1
ATOM 1287 O O . PRO A 1 171 ? 1.332 7.827 22.212 1.00 80.00 171 PRO A O 1
ATOM 1290 N N . GLU A 1 172 ? 3.223 8.539 23.167 1.00 81.75 172 GLU A N 1
ATOM 1291 C CA . GLU A 1 172 ? 4.134 8.018 22.142 1.00 81.75 172 GLU A CA 1
ATOM 1292 C C . GLU A 1 172 ? 4.148 6.486 22.056 1.00 81.75 172 GLU A C 1
ATOM 1294 O O . GLU A 1 172 ? 4.437 5.923 20.996 1.00 81.75 172 GLU A O 1
ATOM 1299 N N . PHE A 1 173 ? 3.799 5.810 23.153 1.00 84.56 173 PHE A N 1
ATOM 1300 C CA . PHE A 1 173 ? 3.726 4.353 23.217 1.00 84.56 173 PHE A CA 1
ATOM 1301 C C . PHE A 1 173 ? 2.308 3.823 23.026 1.00 84.56 173 PHE A C 1
ATOM 1303 O O . PHE A 1 173 ? 2.132 2.612 22.946 1.00 84.56 173 PHE A O 1
ATOM 1310 N N . ARG A 1 174 ? 1.298 4.689 22.915 1.00 86.75 174 ARG A N 1
ATOM 1311 C CA . ARG A 1 174 ? -0.076 4.254 22.656 1.00 86.75 174 ARG A CA 1
ATOM 1312 C C . ARG A 1 174 ? -0.270 4.033 21.162 1.00 86.75 174 ARG A C 1
ATOM 1314 O O . ARG A 1 174 ? -0.015 4.928 20.356 1.00 86.75 174 ARG A O 1
ATOM 1321 N N . ARG A 1 175 ? -0.730 2.843 20.782 1.00 86.19 175 ARG A N 1
ATOM 1322 C CA . ARG A 1 175 ? -1.083 2.510 19.394 1.00 86.19 175 ARG A CA 1
ATOM 1323 C C . ARG A 1 175 ? -2.478 1.930 19.325 1.00 86.19 175 ARG A C 1
ATOM 1325 O O . ARG A 1 175 ? -2.887 1.191 20.212 1.00 86.19 175 ARG A O 1
ATOM 1332 N N . VAL A 1 176 ? -3.192 2.287 18.267 1.00 89.38 176 VAL A N 1
ATOM 1333 C CA . VAL A 1 176 ? -4.479 1.682 17.932 1.00 89.38 176 VAL A CA 1
ATOM 1334 C C . VAL A 1 176 ? -4.209 0.547 16.957 1.00 89.38 176 VAL A C 1
ATOM 1336 O O . VAL A 1 176 ? -3.637 0.791 15.900 1.00 89.38 176 VAL A O 1
ATOM 1339 N N . GLU A 1 177 ? -4.615 -0.665 17.318 1.00 90.06 177 GLU A N 1
ATOM 1340 C CA . GLU A 1 177 ? -4.425 -1.875 16.513 1.00 90.06 177 GLU A CA 1
ATOM 1341 C C . GLU A 1 177 ? -5.756 -2.625 16.336 1.00 90.06 177 GLU A C 1
ATOM 1343 O O . GLU A 1 177 ? -6.723 -2.417 17.084 1.00 90.06 177 GLU A O 1
ATOM 1348 N N . LEU A 1 178 ? -5.806 -3.500 15.329 1.00 91.06 178 LEU A N 1
ATOM 1349 C CA . LEU A 1 178 ? -6.960 -4.340 15.010 1.00 91.06 178 LEU A CA 1
ATOM 1350 C C . LEU A 1 178 ? -6.811 -5.739 15.615 1.00 91.06 178 LEU A C 1
ATOM 1352 O O . LEU A 1 178 ? -5.786 -6.396 15.459 1.00 91.06 178 LEU A O 1
ATOM 1356 N N . PHE A 1 179 ? -7.877 -6.232 16.240 1.00 91.06 179 PHE A N 1
ATOM 1357 C CA . PHE A 1 179 ? -7.934 -7.567 16.829 1.00 91.06 179 PHE A CA 1
ATOM 1358 C C . PHE A 1 179 ? -9.164 -8.328 16.355 1.00 91.06 179 PHE A C 1
ATOM 1360 O O . PHE A 1 179 ? -10.245 -7.761 16.190 1.00 91.06 179 PHE A O 1
ATOM 1367 N N . ILE A 1 180 ? -9.023 -9.642 16.201 1.00 91.38 180 ILE A N 1
ATOM 1368 C CA . ILE A 1 180 ? -10.167 -10.535 16.021 1.00 91.38 180 ILE A CA 1
ATOM 1369 C C . ILE A 1 180 ? -10.861 -10.683 17.381 1.00 91.38 180 ILE A C 1
ATOM 1371 O O . ILE A 1 180 ? -10.212 -10.765 18.428 1.00 91.38 180 ILE A O 1
ATOM 1375 N N . ILE A 1 181 ? -12.196 -10.716 17.402 1.00 86.81 181 ILE A N 1
ATOM 1376 C CA . ILE A 1 181 ? -12.942 -10.978 18.640 1.00 86.81 181 ILE A CA 1
ATOM 1377 C C . ILE A 1 181 ? -12.423 -12.272 19.284 1.00 86.81 181 ILE A C 1
ATOM 1379 O O . ILE A 1 181 ? -12.390 -13.329 18.657 1.00 86.81 181 ILE A O 1
ATOM 1383 N N . GLY A 1 182 ? -12.039 -12.175 20.558 1.00 83.19 182 GLY A N 1
ATOM 1384 C CA . GLY A 1 182 ? -11.496 -13.292 21.335 1.00 83.19 182 GLY A CA 1
ATOM 1385 C C . GLY A 1 182 ? -9.968 -13.383 21.349 1.00 83.19 182 GLY A C 1
ATOM 1386 O O . GLY A 1 182 ? -9.442 -14.119 22.172 1.00 83.19 182 GLY A O 1
ATOM 1387 N N . THR A 1 183 ? -9.252 -12.608 20.526 1.00 86.44 183 THR A N 1
ATOM 1388 C CA . THR A 1 183 ? -7.775 -12.586 20.499 1.00 86.44 183 THR A CA 1
ATOM 1389 C C . THR A 1 183 ? -7.175 -11.331 21.135 1.00 86.44 183 THR A C 1
ATOM 1391 O O . THR A 1 183 ? -6.009 -11.022 20.902 1.00 86.44 183 THR A O 1
ATOM 1394 N N . MET A 1 184 ? -7.964 -10.561 21.888 1.00 81.62 184 MET A N 1
ATOM 1395 C CA . MET A 1 184 ? -7.461 -9.352 22.541 1.00 81.62 184 MET A CA 1
ATOM 1396 C C . MET A 1 184 ? -6.522 -9.721 23.696 1.00 81.62 184 MET A C 1
ATOM 1398 O O . MET A 1 184 ? -6.868 -10.598 24.497 1.00 81.62 184 MET A O 1
ATOM 1402 N N . PRO A 1 185 ? -5.357 -9.060 23.806 1.00 72.88 185 PRO A N 1
ATOM 1403 C CA . PRO A 1 185 ? -4.438 -9.301 24.906 1.00 72.88 185 PRO A CA 1
ATOM 1404 C C . PRO A 1 185 ? -5.127 -8.991 26.242 1.00 72.88 185 PRO A C 1
ATOM 1406 O O . PRO A 1 185 ? -5.898 -8.041 26.352 1.00 72.88 185 PRO A O 1
ATOM 1409 N N . ASN A 1 186 ? -4.845 -9.793 27.270 1.00 66.44 186 ASN A N 1
ATOM 1410 C CA . ASN A 1 186 ? -5.318 -9.584 28.644 1.00 66.44 186 ASN A CA 1
ATOM 1411 C C . ASN A 1 186 ? -6.825 -9.746 28.937 1.00 66.44 186 ASN A C 1
ATOM 1413 O O . ASN A 1 186 ? -7.275 -9.317 30.002 1.00 66.44 186 ASN A O 1
ATOM 1417 N N . LYS A 1 187 ? -7.611 -10.455 28.110 1.00 54.22 187 LYS A N 1
ATOM 1418 C CA . LYS A 1 187 ? -8.844 -11.060 28.649 1.00 54.22 187 LYS A CA 1
ATOM 1419 C C . LYS A 1 187 ? -8.451 -12.169 29.621 1.00 54.22 187 LYS A C 1
ATOM 1421 O O . LYS A 1 187 ? -8.256 -13.311 29.217 1.00 54.22 187 LYS A O 1
ATOM 1426 N N . VAL A 1 188 ? -8.322 -11.812 30.900 1.00 46.72 188 VAL A N 1
ATOM 1427 C CA . VAL A 1 188 ? -8.391 -12.768 32.007 1.00 46.72 188 VAL A CA 1
ATOM 1428 C C . VAL A 1 188 ? -9.644 -13.597 31.747 1.00 46.72 188 VAL A C 1
ATOM 1430 O O . VAL A 1 188 ? -10.760 -13.074 31.779 1.00 46.72 188 VAL A O 1
ATOM 1433 N N . LEU A 1 189 ? -9.454 -14.862 31.370 1.00 42.22 189 LEU A N 1
ATOM 1434 C CA . LEU A 1 189 ? -10.543 -15.826 31.313 1.00 42.22 189 LEU A CA 1
ATOM 1435 C C . LEU A 1 189 ? -11.184 -15.797 32.698 1.00 42.22 189 LEU A C 1
ATOM 1437 O O . LEU A 1 189 ? -10.465 -15.899 33.693 1.00 42.22 189 LEU A O 1
ATOM 1441 N N . ALA A 1 190 ? -12.496 -15.560 32.764 1.00 35.16 190 ALA A N 1
ATOM 1442 C CA . ALA A 1 190 ? -13.203 -15.514 34.035 1.00 35.16 190 ALA A CA 1
ATOM 1443 C C . ALA A 1 190 ? -12.818 -16.764 34.844 1.00 35.16 190 ALA A C 1
ATOM 1445 O O . ALA A 1 190 ? -12.950 -17.868 34.304 1.00 35.16 190 ALA A O 1
ATOM 1446 N N . PRO A 1 191 ? -12.300 -16.623 36.078 1.00 39.50 191 PRO A N 1
ATOM 1447 C CA . PRO A 1 191 ? -12.034 -17.788 36.895 1.00 39.50 191 PRO A CA 1
ATOM 1448 C C . PRO A 1 191 ? -13.389 -18.450 37.136 1.00 39.50 191 PRO A C 1
ATOM 1450 O O . PRO A 1 191 ? -14.298 -17.840 37.700 1.00 39.50 191 PRO A O 1
ATOM 1453 N N . THR A 1 192 ? -13.558 -19.671 36.632 1.00 39.81 192 THR A N 1
ATOM 1454 C CA . THR A 1 192 ? -14.650 -20.547 37.049 1.00 39.81 192 THR A CA 1
ATOM 1455 C C . THR A 1 192 ? -14.471 -20.744 38.543 1.00 39.81 192 THR A C 1
ATOM 1457 O O . THR A 1 192 ? -13.513 -21.383 38.972 1.00 39.81 192 THR A O 1
ATOM 1460 N N . GLY A 1 193 ? -15.302 -20.048 39.314 1.00 36.19 193 GLY A N 1
ATOM 1461 C CA . GLY A 1 193 ? -15.163 -19.970 40.754 1.00 36.19 193 GLY A CA 1
ATOM 1462 C C . GLY A 1 193 ? -15.362 -21.330 41.393 1.00 36.19 193 GLY A C 1
ATOM 1463 O O . GLY A 1 193 ? -16.386 -21.958 41.159 1.00 36.19 193 GLY A O 1
ATOM 1464 N N . GLU A 1 194 ? -14.414 -21.707 42.240 1.00 36.16 194 GLU A N 1
ATOM 1465 C CA . GLU A 1 194 ? -14.677 -22.486 43.443 1.00 36.16 194 GLU A CA 1
ATOM 1466 C C . GLU A 1 194 ? -13.841 -21.851 44.562 1.00 36.16 194 GLU A C 1
ATOM 1468 O O . GLU A 1 194 ? -12.609 -21.879 44.556 1.00 36.16 194 GLU A O 1
ATOM 1473 N N . GLU A 1 195 ? -14.533 -21.164 45.469 1.00 40.19 195 GLU A N 1
ATOM 1474 C CA . GLU A 1 195 ? -14.023 -20.861 46.801 1.00 40.19 195 GLU A CA 1
ATOM 1475 C C . GLU A 1 195 ? -13.992 -22.175 47.590 1.00 40.19 195 GLU A C 1
ATOM 1477 O O . GLU A 1 195 ? -14.989 -22.887 47.599 1.00 40.19 195 GLU A O 1
ATOM 1482 N N . GLU A 1 196 ? -12.880 -22.490 48.256 1.00 32.56 196 GLU A N 1
ATOM 1483 C CA . GLU A 1 196 ? -12.854 -22.717 49.706 1.00 32.56 196 GLU A CA 1
ATOM 1484 C C . GLU A 1 196 ? -11.421 -22.993 50.203 1.00 32.56 196 GLU A C 1
ATOM 1486 O O . GLU A 1 196 ? -10.717 -23.904 49.787 1.00 32.56 196 GLU A O 1
ATOM 1491 N N . THR A 1 197 ? -10.996 -22.095 51.087 1.00 27.53 197 THR A N 1
ATOM 1492 C CA . THR A 1 197 ? -10.210 -22.278 52.313 1.00 27.53 197 THR A CA 1
ATOM 1493 C C . THR A 1 197 ? -9.393 -23.553 52.592 1.00 27.53 197 THR A C 1
ATOM 1495 O O . THR A 1 197 ? -9.879 -24.677 52.575 1.00 27.53 197 THR A O 1
ATOM 1498 N N . SER A 1 198 ? -8.238 -23.260 53.201 1.00 27.67 198 SER A N 1
ATOM 1499 C CA . SER A 1 198 ? -7.490 -24.001 54.231 1.00 27.67 198 SER A CA 1
ATOM 1500 C C . SER A 1 198 ? -6.308 -24.868 53.789 1.00 27.67 198 SER A C 1
ATOM 1502 O O . SER A 1 198 ? -6.385 -25.805 53.007 1.00 27.67 198 SER A O 1
ATOM 1504 N N . SER A 1 199 ? -5.174 -24.470 54.361 1.00 38.00 199 SER A N 1
ATOM 1505 C CA . SER A 1 199 ? -3.905 -25.167 54.457 1.00 38.00 199 SER A CA 1
ATOM 1506 C C . SER A 1 199 ? -4.054 -26.548 55.088 1.00 38.00 199 SER A C 1
ATOM 1508 O O . SER A 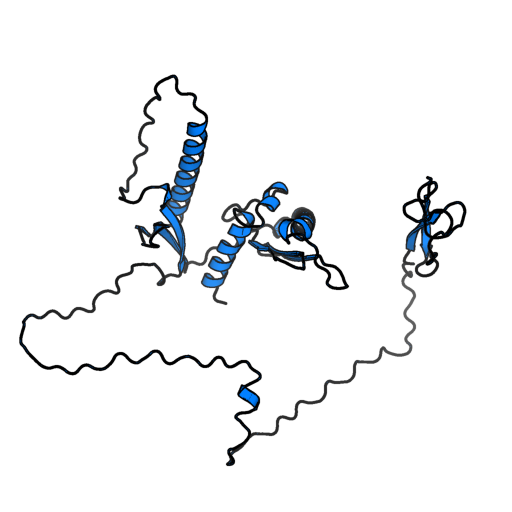1 199 ? -4.530 -26.626 56.216 1.00 38.00 199 SER A O 1
ATOM 1510 N N . GLU A 1 200 ? -3.502 -27.578 54.453 1.00 33.09 200 GLU A N 1
ATOM 1511 C CA . GLU A 1 200 ? -2.837 -28.673 55.156 1.00 33.09 200 GLU A CA 1
ATOM 1512 C C . GLU A 1 200 ? -1.866 -29.426 54.233 1.00 33.09 200 GLU A C 1
ATOM 1514 O O . GLU A 1 200 ? -1.919 -29.379 53.008 1.00 33.09 200 GLU A O 1
ATOM 1519 N N . THR A 1 201 ? -0.883 -30.010 54.894 1.00 29.42 201 THR A N 1
ATOM 1520 C CA . THR A 1 201 ? 0.426 -30.493 54.459 1.00 29.42 201 THR A CA 1
ATOM 1521 C C . THR A 1 201 ? 0.459 -31.771 53.607 1.00 29.42 201 THR A C 1
ATOM 1523 O O . THR A 1 201 ? -0.307 -32.696 53.837 1.00 29.42 201 THR A O 1
ATOM 1526 N N . LEU A 1 202 ? 1.529 -31.862 52.798 1.00 30.27 202 LEU A N 1
ATOM 1527 C CA . LEU A 1 202 ? 2.260 -33.070 52.362 1.00 30.27 202 LEU A CA 1
ATOM 1528 C C . LEU A 1 202 ? 1.587 -34.020 51.350 1.00 30.27 202 LEU A C 1
ATOM 1530 O O . LEU A 1 202 ? 0.826 -34.914 51.700 1.00 30.27 202 LEU A O 1
ATOM 1534 N N . SER A 1 203 ? 2.073 -33.991 50.108 1.00 32.94 203 SER A N 1
ATOM 1535 C CA . SER A 1 203 ? 2.941 -35.065 49.588 1.00 32.94 203 SER A CA 1
ATOM 1536 C C . SER A 1 203 ? 3.481 -34.709 48.202 1.00 32.94 203 SER A C 1
ATOM 1538 O O . SER A 1 203 ? 2.750 -34.331 47.291 1.00 32.94 203 SER A O 1
ATOM 1540 N N . GLU A 1 204 ? 4.801 -34.820 48.069 1.00 43.91 204 GLU A N 1
ATOM 1541 C CA . GLU A 1 204 ? 5.507 -34.819 46.797 1.00 43.91 204 GLU A CA 1
ATOM 1542 C C . GLU A 1 204 ? 4.955 -35.919 45.890 1.00 43.91 204 GLU A C 1
ATOM 1544 O O . GLU A 1 204 ? 5.059 -37.112 46.170 1.00 43.91 204 GLU A O 1
ATOM 1549 N N . THR A 1 205 ? 4.447 -35.523 44.734 1.00 31.64 205 THR A N 1
ATOM 1550 C CA . THR A 1 205 ? 4.663 -36.298 43.516 1.00 31.64 205 THR A CA 1
ATOM 1551 C C . THR A 1 205 ? 4.988 -35.295 42.427 1.00 31.64 205 THR A C 1
ATOM 1553 O O . THR A 1 205 ? 4.116 -34.673 41.827 1.00 31.64 205 THR A O 1
ATOM 1556 N N . VAL A 1 206 ? 6.288 -35.069 42.241 1.00 37.16 206 VAL A N 1
ATOM 1557 C CA . VAL A 1 206 ? 6.832 -34.307 41.120 1.00 37.16 206 VAL A CA 1
ATOM 1558 C C . VAL A 1 206 ? 6.483 -35.082 39.850 1.00 37.16 206 VAL A C 1
ATOM 1560 O O . VAL A 1 206 ? 7.201 -35.995 39.449 1.00 37.16 206 VAL A O 1
ATOM 1563 N N . GLN A 1 207 ? 5.353 -34.757 39.222 1.00 39.12 207 GLN A N 1
ATOM 1564 C CA . GLN A 1 207 ? 5.159 -35.079 37.816 1.00 39.12 207 GLN A CA 1
ATOM 1565 C C . GLN A 1 207 ? 6.100 -34.168 37.038 1.00 39.12 207 GLN A C 1
ATOM 1567 O O . GLN A 1 207 ? 5.889 -32.961 36.941 1.00 39.12 207 GLN A O 1
ATOM 1572 N N . ALA A 1 208 ? 7.191 -34.772 36.568 1.00 43.56 208 ALA A N 1
ATOM 1573 C CA . ALA A 1 208 ? 8.155 -34.150 35.686 1.00 43.56 208 ALA A CA 1
ATOM 1574 C C . ALA A 1 208 ? 7.423 -33.382 34.579 1.00 43.56 208 ALA A C 1
ATOM 1576 O O . ALA A 1 208 ? 6.534 -33.921 33.915 1.00 43.56 208 ALA A O 1
ATOM 1577 N N . THR A 1 209 ? 7.805 -32.121 34.391 1.00 44.03 209 THR A N 1
ATOM 1578 C CA . THR A 1 209 ? 7.501 -31.374 33.172 1.00 44.03 209 THR A CA 1
ATOM 1579 C C . THR A 1 209 ? 7.870 -32.253 31.979 1.00 44.03 209 THR A C 1
ATOM 1581 O O . THR A 1 209 ? 9.016 -32.712 31.937 1.00 44.03 209 THR A O 1
ATOM 1584 N N . PRO A 1 210 ? 6.954 -32.541 31.037 1.00 45.00 210 PRO A N 1
ATOM 1585 C CA . PRO A 1 210 ? 7.330 -33.295 29.855 1.00 45.00 210 PRO A CA 1
ATOM 1586 C C . PRO A 1 210 ? 8.386 -32.489 29.100 1.00 45.00 210 PRO A C 1
ATOM 1588 O O . PRO A 1 210 ? 8.165 -31.321 28.773 1.00 45.00 210 PRO A O 1
ATOM 1591 N N . ASP A 1 211 ? 9.544 -33.107 28.874 1.00 49.41 211 ASP A N 1
ATOM 1592 C CA . ASP A 1 211 ? 10.602 -32.529 28.053 1.00 49.41 211 ASP A CA 1
ATOM 1593 C C . ASP A 1 211 ? 10.026 -32.187 26.668 1.00 49.41 211 ASP A C 1
ATOM 1595 O O . ASP A 1 211 ? 9.257 -32.987 26.112 1.00 49.41 211 ASP A O 1
ATOM 1599 N N . PRO A 1 212 ? 10.351 -31.014 26.092 1.00 41.72 212 PRO A N 1
ATOM 1600 C CA . PRO A 1 212 ? 9.853 -30.636 24.782 1.00 41.72 212 PRO A CA 1
ATOM 1601 C C . PRO A 1 212 ? 10.284 -31.691 23.765 1.00 41.72 212 PRO A C 1
ATOM 1603 O O . PRO A 1 212 ? 11.464 -31.853 23.454 1.00 41.72 212 PRO A O 1
ATOM 1606 N N . THR A 1 213 ? 9.304 -32.421 23.238 1.00 51.38 213 THR A N 1
ATOM 1607 C CA . THR A 1 213 ? 9.539 -33.356 22.143 1.00 51.38 213 THR A CA 1
ATOM 1608 C C . THR A 1 213 ? 9.900 -32.527 20.919 1.00 51.38 213 THR A C 1
ATOM 1610 O O . THR A 1 213 ? 9.061 -31.782 20.409 1.00 51.38 213 THR A O 1
ATOM 1613 N N . GLN A 1 214 ? 11.157 -32.608 20.475 1.00 49.19 214 GLN A N 1
ATOM 1614 C CA . GLN A 1 214 ? 11.571 -31.968 19.232 1.00 49.19 214 GLN A CA 1
ATOM 1615 C C . GLN A 1 214 ? 10.680 -32.485 18.105 1.00 49.19 214 GLN A C 1
ATOM 1617 O O . GLN A 1 214 ? 10.593 -33.691 17.870 1.00 49.19 214 GLN A O 1
ATOM 1622 N N . THR A 1 215 ? 10.004 -31.573 17.413 1.00 42.06 215 THR A N 1
ATOM 1623 C CA . THR A 1 215 ? 9.319 -31.915 16.174 1.00 42.06 215 THR A CA 1
ATOM 1624 C C . THR A 1 215 ? 10.383 -32.280 15.140 1.00 42.06 215 THR A C 1
ATOM 1626 O O . THR A 1 215 ? 11.295 -31.485 14.896 1.00 42.06 215 THR A O 1
ATOM 1629 N N . PRO A 1 216 ? 10.325 -33.479 14.539 1.00 45.53 216 PRO A N 1
ATOM 1630 C CA . PRO A 1 216 ? 11.328 -33.875 13.568 1.00 45.53 216 PRO A CA 1
ATOM 1631 C C . PRO A 1 216 ? 11.222 -32.966 12.340 1.00 45.53 216 PRO A C 1
ATOM 1633 O O . PRO A 1 216 ? 10.142 -32.784 11.772 1.00 45.53 216 PRO A O 1
ATOM 1636 N N . PHE A 1 217 ? 12.351 -32.391 11.925 1.00 47.22 217 PHE A N 1
ATOM 1637 C CA . PHE A 1 217 ? 12.449 -31.643 10.677 1.00 47.22 217 PHE A CA 1
ATOM 1638 C C . PHE A 1 217 ? 12.370 -32.640 9.517 1.00 47.22 217 PHE A C 1
ATOM 1640 O O . PHE A 1 217 ? 13.376 -33.192 9.076 1.00 47.22 217 PHE A O 1
ATOM 1647 N N . THR A 1 218 ? 11.155 -32.927 9.057 1.00 49.53 218 THR A N 1
ATOM 1648 C CA . THR A 1 218 ? 10.923 -33.763 7.879 1.00 49.53 218 THR A CA 1
ATOM 1649 C C . THR A 1 218 ? 10.534 -32.874 6.707 1.00 49.53 218 THR A C 1
ATOM 1651 O O . THR A 1 218 ? 9.529 -32.166 6.721 1.00 49.53 218 THR A O 1
ATOM 1654 N N . THR A 1 219 ? 11.376 -32.875 5.679 1.00 54.72 219 THR A N 1
ATOM 1655 C CA . THR A 1 219 ? 11.033 -32.378 4.346 1.00 54.72 219 THR A CA 1
ATOM 1656 C C . THR A 1 219 ? 10.256 -33.462 3.596 1.00 54.72 219 THR A C 1
ATOM 1658 O O . THR A 1 219 ? 10.395 -34.651 3.884 1.00 54.72 219 THR A O 1
ATOM 1661 N N . TRP A 1 220 ? 9.457 -33.074 2.596 1.00 47.06 220 TRP A N 1
ATOM 1662 C CA . TRP A 1 220 ? 8.631 -33.986 1.783 1.00 47.06 220 TRP A CA 1
ATOM 1663 C C . TRP A 1 220 ? 9.399 -35.147 1.119 1.00 47.06 220 TRP A C 1
ATOM 1665 O O . TRP A 1 220 ? 8.781 -36.122 0.705 1.00 47.06 220 TRP A O 1
ATOM 1675 N N . GLN A 1 221 ? 10.729 -35.065 1.032 1.00 47.50 221 GLN A N 1
ATOM 1676 C CA . GLN A 1 221 ? 11.588 -36.138 0.520 1.00 47.50 221 GLN A CA 1
ATOM 1677 C C . GLN A 1 221 ? 11.781 -37.292 1.518 1.00 47.50 221 GLN A C 1
ATOM 1679 O O . GLN A 1 221 ? 11.875 -38.437 1.093 1.00 47.50 221 GLN A O 1
ATOM 1684 N N . ASN A 1 222 ? 11.750 -37.036 2.830 1.00 47.59 222 ASN A N 1
ATOM 1685 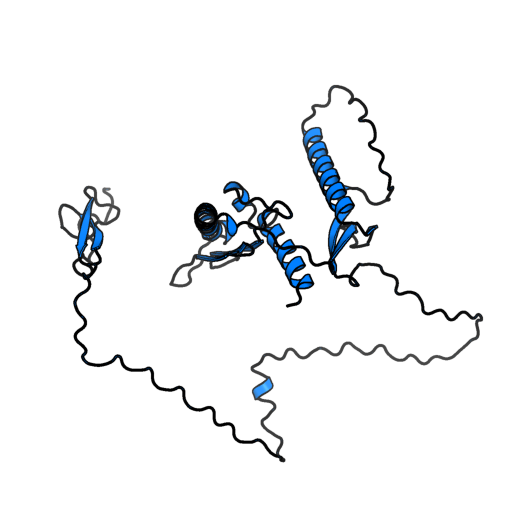C CA . ASN A 1 222 ? 12.059 -38.057 3.842 1.00 47.59 222 ASN A CA 1
ATOM 1686 C C . ASN A 1 222 ? 10.880 -39.010 4.124 1.00 47.59 222 ASN A C 1
ATOM 1688 O O . ASN A 1 222 ? 11.082 -40.109 4.626 1.00 47.59 222 ASN A O 1
ATOM 1692 N N . ALA A 1 223 ? 9.650 -38.635 3.755 1.00 49.00 223 ALA A N 1
ATOM 1693 C CA . ALA A 1 223 ? 8.458 -39.477 3.929 1.00 49.00 223 ALA A CA 1
ATOM 1694 C C . ALA A 1 223 ? 8.357 -40.633 2.906 1.00 49.00 223 ALA A C 1
ATOM 1696 O O . ALA A 1 223 ? 7.525 -41.530 3.056 1.00 49.00 223 ALA A O 1
ATOM 1697 N N . GLN A 1 224 ? 9.177 -40.614 1.848 1.00 48.06 224 GLN A N 1
ATOM 1698 C CA . GLN A 1 224 ? 9.159 -41.643 0.804 1.00 48.06 224 GLN A CA 1
ATOM 1699 C C . GLN A 1 224 ? 10.016 -42.869 1.151 1.00 48.06 224 GLN A C 1
ATOM 1701 O O . GLN A 1 224 ? 9.731 -43.954 0.648 1.00 48.06 224 GLN A O 1
ATOM 1706 N N . GLU A 1 225 ? 11.015 -42.735 2.028 1.00 43.44 225 GLU A N 1
ATOM 1707 C CA . GLU A 1 225 ? 11.951 -43.825 2.344 1.00 43.44 225 GLU A CA 1
ATOM 1708 C C . GLU A 1 225 ? 11.506 -44.703 3.529 1.00 43.44 225 GLU A C 1
ATOM 1710 O O . GLU A 1 225 ? 11.868 -45.876 3.582 1.00 43.44 225 GLU A O 1
ATOM 1715 N N . GLU A 1 226 ? 10.641 -44.211 4.426 1.00 42.66 226 GLU A N 1
ATOM 1716 C CA . GLU A 1 226 ? 10.134 -44.993 5.573 1.00 42.66 226 GLU A CA 1
ATOM 1717 C C . GLU A 1 226 ? 9.005 -45.984 5.224 1.00 42.66 226 GLU A C 1
ATOM 1719 O O . GLU A 1 226 ? 8.640 -46.819 6.046 1.00 42.66 226 GLU A O 1
ATOM 1724 N N . ASN A 1 227 ? 8.478 -45.968 3.995 1.00 41.50 227 ASN A N 1
ATOM 1725 C CA . ASN A 1 227 ? 7.385 -46.860 3.570 1.00 41.50 227 ASN A CA 1
ATOM 1726 C C . ASN A 1 227 ? 7.849 -48.161 2.884 1.00 41.50 227 ASN A C 1
ATOM 1728 O O . ASN A 1 227 ? 7.052 -48.826 2.221 1.00 41.50 227 ASN A O 1
ATOM 1732 N N . LEU A 1 228 ? 9.125 -48.543 3.009 1.00 43.56 228 LEU A N 1
ATOM 1733 C CA . LEU A 1 228 ? 9.686 -49.678 2.260 1.00 43.56 228 LEU A CA 1
ATOM 1734 C C . LEU A 1 228 ? 9.747 -51.020 3.004 1.00 43.56 228 LEU A C 1
ATOM 1736 O O . LEU A 1 228 ? 10.125 -52.012 2.386 1.00 43.56 228 LEU A O 1
ATOM 1740 N N . TYR A 1 229 ? 9.316 -51.107 4.264 1.00 38.88 229 TYR A N 1
ATOM 1741 C CA . TYR A 1 229 ? 9.188 -52.386 4.973 1.00 38.88 229 TYR A CA 1
ATOM 1742 C C . TYR A 1 229 ? 8.041 -52.352 5.990 1.00 38.88 229 TYR A C 1
ATOM 1744 O O . TYR A 1 229 ? 8.276 -52.160 7.172 1.00 38.88 229 TYR A O 1
ATOM 1752 N N . ASP A 1 230 ? 6.806 -52.576 5.537 1.00 36.91 230 ASP A N 1
ATOM 1753 C CA . ASP A 1 230 ? 5.906 -53.481 6.260 1.00 36.91 230 ASP A CA 1
ATOM 1754 C C . ASP A 1 230 ? 4.737 -53.949 5.379 1.00 36.91 230 ASP A C 1
ATOM 1756 O O . ASP A 1 230 ? 3.966 -53.178 4.810 1.00 36.91 230 ASP A O 1
ATOM 1760 N N . ASN A 1 231 ? 4.653 -55.269 5.236 1.00 38.47 231 ASN A N 1
ATOM 1761 C CA . ASN A 1 231 ? 3.641 -56.007 4.491 1.00 38.47 231 ASN A CA 1
ATOM 1762 C C . ASN A 1 231 ? 2.476 -56.360 5.426 1.00 38.47 231 ASN A C 1
ATOM 1764 O O . ASN A 1 231 ? 2.733 -57.052 6.406 1.00 38.47 231 ASN A O 1
ATOM 1768 N N . GLN A 1 232 ? 1.226 -56.021 5.064 1.00 38.44 232 GLN A N 1
ATOM 1769 C CA . GLN A 1 232 ? -0.003 -56.865 5.119 1.00 38.44 232 GLN A CA 1
ATOM 1770 C C . GLN A 1 232 ? -1.301 -56.010 5.071 1.00 38.44 232 GLN A C 1
ATOM 1772 O O . GLN A 1 232 ? -1.257 -54.808 5.314 1.00 38.44 232 GLN A O 1
ATOM 1777 N N . PRO A 1 233 ? -2.451 -56.576 4.637 1.00 44.91 233 PRO A N 1
ATOM 1778 C CA . PRO A 1 233 ? -3.203 -56.020 3.516 1.00 44.91 233 PRO A CA 1
ATOM 1779 C C . PRO A 1 233 ? -4.615 -55.550 3.891 1.00 44.91 233 PRO A C 1
ATOM 1781 O O . PRO A 1 233 ? -5.272 -56.139 4.744 1.00 44.91 233 PRO A O 1
ATOM 1784 N N . SER A 1 234 ? -5.152 -54.565 3.168 1.00 35.53 234 SER A N 1
ATOM 1785 C CA . SER A 1 234 ? -6.559 -54.577 2.727 1.00 35.53 234 SER A CA 1
ATOM 1786 C C . SER A 1 234 ? -6.907 -53.362 1.859 1.00 35.53 234 SER A C 1
ATOM 1788 O O . SER A 1 234 ? -6.704 -52.215 2.231 1.00 35.53 234 SER A O 1
ATOM 1790 N N . HIS A 1 235 ? -7.459 -53.674 0.685 1.00 43.66 235 HIS A N 1
ATOM 1791 C CA . HIS A 1 235 ? -8.289 -52.836 -0.183 1.00 43.66 235 HIS A CA 1
ATOM 1792 C C . HIS A 1 235 ? -7.843 -51.393 -0.463 1.00 43.66 235 HIS A C 1
ATOM 1794 O O . HIS A 1 235 ? -8.377 -50.437 0.092 1.00 43.66 235 HIS A O 1
ATOM 1800 N N . GLN A 1 236 ? -7.021 -51.229 -1.502 1.00 35.00 236 GLN A N 1
ATOM 1801 C CA . GLN A 1 236 ? -7.056 -50.015 -2.313 1.00 35.00 236 GLN A CA 1
ATOM 1802 C C . GLN A 1 236 ? -7.459 -50.356 -3.745 1.00 35.00 236 GLN A C 1
ATOM 1804 O O . GLN A 1 236 ? -6.800 -51.118 -4.450 1.00 35.00 236 GLN A O 1
ATOM 1809 N N . GLN A 1 237 ? -8.602 -49.801 -4.144 1.00 40.66 237 GLN A N 1
ATOM 1810 C CA . GLN A 1 237 ? -9.006 -49.672 -5.534 1.00 40.66 237 GLN A CA 1
ATOM 1811 C C . GLN A 1 237 ? -7.876 -48.994 -6.307 1.00 40.66 237 GLN A C 1
ATOM 1813 O O . GLN A 1 237 ? -7.414 -47.913 -5.947 1.00 40.66 237 GLN A O 1
ATOM 1818 N N . GLN A 1 238 ? -7.434 -49.652 -7.369 1.00 34.78 238 GLN A N 1
ATOM 1819 C CA . GLN A 1 238 ? -6.408 -49.160 -8.268 1.00 34.78 238 GLN A CA 1
ATOM 1820 C C . GLN A 1 238 ? -6.986 -47.991 -9.083 1.00 34.78 238 GLN A C 1
ATOM 1822 O O . GLN A 1 238 ? -7.562 -48.187 -10.150 1.00 34.78 238 GLN A O 1
ATOM 1827 N N . TYR A 1 239 ? -6.870 -46.762 -8.575 1.00 38.16 239 TYR A N 1
ATOM 1828 C CA . TYR A 1 239 ? -7.110 -45.562 -9.375 1.00 38.16 239 TYR A CA 1
ATOM 1829 C C . TYR A 1 239 ? -5.900 -45.341 -10.286 1.00 38.16 239 TYR A C 1
ATOM 1831 O O . TYR A 1 239 ? -4.939 -44.660 -9.936 1.00 38.16 239 TYR A O 1
ATOM 1839 N N . GLN A 1 240 ? -5.933 -45.954 -11.469 1.00 41.53 240 GLN A N 1
ATOM 1840 C CA . GLN A 1 240 ? -5.084 -45.548 -12.584 1.00 41.53 240 GLN A CA 1
ATOM 1841 C C . GLN A 1 240 ? -5.503 -44.140 -13.014 1.00 41.53 240 GLN A C 1
ATOM 1843 O O . GLN A 1 240 ? -6.599 -43.943 -13.537 1.00 41.53 240 GLN A O 1
ATOM 1848 N N . LEU A 1 241 ? -4.631 -43.155 -12.788 1.00 45.16 241 LEU A N 1
ATOM 1849 C CA . LEU A 1 241 ? -4.756 -41.842 -13.414 1.00 45.16 241 LEU A CA 1
ATOM 1850 C C . LEU A 1 241 ? -4.708 -42.035 -14.941 1.00 45.16 241 LEU A C 1
ATOM 1852 O O . LEU A 1 241 ? -3.723 -42.588 -15.441 1.00 45.16 241 LEU A O 1
ATOM 1856 N N . PRO A 1 242 ? -5.741 -41.622 -15.696 1.00 50.38 242 PRO A N 1
ATOM 1857 C CA . PRO A 1 242 ? -5.686 -41.686 -17.146 1.00 50.38 242 PRO A CA 1
ATOM 1858 C C . PRO A 1 242 ? -4.608 -40.726 -17.656 1.00 50.38 242 PRO A C 1
ATOM 1860 O O . PRO A 1 242 ? -4.464 -39.605 -17.165 1.00 50.38 242 PRO A O 1
ATOM 1863 N N . SER A 1 243 ? -3.844 -41.175 -18.651 1.00 51.03 243 SER A N 1
ATOM 1864 C CA . SER A 1 243 ? -2.884 -40.336 -19.366 1.00 51.03 243 SER A CA 1
ATOM 1865 C C . SER A 1 243 ? -3.582 -39.073 -19.894 1.00 51.03 243 SER A C 1
ATOM 1867 O O . SER A 1 243 ? -4.720 -39.173 -20.365 1.00 51.03 243 SER A O 1
ATOM 1869 N N . PRO A 1 244 ? -2.939 -37.892 -19.841 1.00 56.84 244 PRO A N 1
ATOM 1870 C CA . PRO A 1 244 ? -3.544 -36.672 -20.358 1.00 56.84 244 PRO A CA 1
ATOM 1871 C C . PRO A 1 244 ? -3.860 -36.841 -21.854 1.00 56.84 244 PRO A C 1
ATOM 1873 O O . PRO A 1 244 ? -3.045 -37.416 -22.585 1.00 56.84 244 PRO A O 1
ATOM 1876 N N . PRO A 1 245 ? -5.030 -36.376 -22.330 1.00 58.28 245 PRO A N 1
ATOM 1877 C CA . PRO A 1 245 ? -5.382 -36.499 -23.734 1.00 58.28 245 PRO A CA 1
ATOM 1878 C C . PRO A 1 245 ? -4.389 -35.704 -24.596 1.00 58.28 245 PRO A C 1
ATOM 1880 O O . PRO A 1 245 ? -3.936 -34.632 -24.183 1.00 58.28 245 PRO A O 1
ATOM 1883 N N . PRO A 1 246 ? -4.043 -36.197 -25.798 1.00 61.91 246 PRO A N 1
ATOM 1884 C CA . PRO A 1 246 ? -3.183 -35.457 -26.708 1.00 61.91 246 PRO A CA 1
ATOM 1885 C C . PRO A 1 246 ? -3.838 -34.125 -27.090 1.00 61.91 246 PRO A C 1
ATOM 1887 O O . PRO A 1 246 ? -5.052 -34.051 -27.292 1.00 61.91 246 PRO A O 1
ATOM 1890 N N . PHE A 1 247 ? -3.019 -33.076 -27.197 1.00 52.75 247 PHE A N 1
ATOM 1891 C CA . PHE A 1 247 ? -3.469 -31.748 -27.608 1.00 52.75 247 PHE A CA 1
ATOM 1892 C C . PHE A 1 247 ? -4.265 -31.825 -28.923 1.00 52.75 247 PHE A C 1
ATOM 1894 O O . PHE A 1 247 ? -3.815 -32.485 -29.867 1.00 52.75 247 PHE A O 1
ATOM 1901 N N . PRO A 1 248 ? -5.429 -31.155 -29.019 1.00 49.56 248 PRO A N 1
ATOM 1902 C CA . PRO A 1 248 ? -6.212 -31.150 -30.244 1.00 49.56 248 PRO A CA 1
ATOM 1903 C C . PRO A 1 248 ? -5.399 -30.510 -31.371 1.00 49.56 248 PRO A C 1
ATOM 1905 O O . PRO A 1 248 ? -4.960 -29.363 -31.275 1.00 49.56 248 PRO A O 1
ATOM 1908 N N . GLN A 1 249 ? -5.197 -31.267 -32.449 1.00 49.34 249 GLN A N 1
ATOM 1909 C CA . GLN A 1 249 ? -4.609 -30.735 -33.673 1.00 49.34 249 GLN A CA 1
ATOM 1910 C C . GLN A 1 249 ? -5.580 -29.723 -34.301 1.00 49.34 249 GLN A C 1
ATOM 1912 O O . GLN A 1 249 ? -6.792 -29.963 -34.301 1.00 49.34 249 GLN A O 1
ATOM 1917 N N . PRO A 1 250 ? -5.089 -28.592 -34.836 1.00 43.47 250 PRO A N 1
ATOM 1918 C CA . PRO A 1 250 ? -5.955 -27.609 -35.468 1.00 43.47 250 PRO A CA 1
ATOM 1919 C C . PRO A 1 250 ? -6.641 -28.221 -36.702 1.00 43.47 250 PRO A C 1
ATOM 1921 O O . PRO A 1 250 ? -6.010 -28.983 -37.440 1.00 43.47 250 PRO A O 1
ATOM 1924 N N . PRO A 1 251 ? -7.924 -27.902 -36.952 1.00 45.41 251 PRO A N 1
ATOM 1925 C CA . PRO A 1 251 ? -8.666 -28.487 -38.056 1.00 45.41 251 PRO A CA 1
ATOM 1926 C C . PRO A 1 251 ? -8.042 -28.101 -39.398 1.00 45.41 251 PRO A C 1
ATOM 1928 O O . PRO A 1 251 ? -7.830 -26.925 -39.707 1.00 45.41 251 PRO A O 1
ATOM 1931 N N . SER A 1 252 ? -7.787 -29.118 -40.215 1.00 49.88 252 SER A N 1
ATOM 1932 C CA . SER A 1 252 ? -7.458 -28.971 -41.620 1.00 49.88 252 SER A CA 1
ATOM 1933 C C . SER A 1 252 ? -8.658 -28.396 -42.382 1.00 49.88 252 SER A C 1
ATOM 1935 O O . SER A 1 252 ? -9.762 -28.929 -42.355 1.00 49.88 252 SER A O 1
ATOM 1937 N N . GLY A 1 253 ? -8.416 -27.290 -43.087 1.00 50.66 253 GLY A N 1
ATOM 1938 C CA . GLY A 1 253 ? -9.188 -26.883 -44.259 1.00 50.66 253 GLY A CA 1
ATOM 1939 C C . GLY A 1 253 ? -10.655 -26.503 -44.041 1.00 50.66 253 GLY A C 1
ATOM 1940 O O . GLY A 1 253 ? -11.550 -27.201 -44.501 1.00 50.66 253 GLY A O 1
ATOM 1941 N N . GLN A 1 254 ? -10.904 -25.301 -43.519 1.00 43.34 254 GLN A N 1
ATOM 1942 C CA . GLN A 1 254 ? -12.083 -24.524 -43.914 1.00 43.34 254 GLN A CA 1
ATOM 1943 C C . GLN A 1 254 ? -11.642 -23.116 -44.312 1.00 43.34 254 GLN A C 1
ATOM 1945 O O . GLN A 1 254 ? -11.094 -22.369 -43.501 1.00 43.34 254 GLN A O 1
ATOM 1950 N N . LYS A 1 255 ? -11.860 -22.774 -45.589 1.00 49.84 255 LYS A N 1
ATOM 1951 C CA . LYS A 1 255 ? -11.695 -21.418 -46.121 1.00 49.84 255 LYS A CA 1
ATOM 1952 C C . LYS A 1 255 ? -12.616 -20.490 -45.330 1.00 49.84 255 LYS A C 1
ATOM 1954 O O . LYS A 1 255 ? -13.830 -20.560 -45.478 1.00 49.84 255 LYS A O 1
ATOM 1959 N N . ARG A 1 256 ? -12.027 -19.668 -44.463 1.00 38.09 256 ARG A N 1
ATOM 1960 C CA . ARG A 1 256 ? -12.702 -18.552 -43.803 1.00 38.09 256 ARG A CA 1
ATOM 1961 C C . ARG A 1 256 ? -12.412 -17.299 -44.609 1.00 38.09 256 ARG A C 1
ATOM 1963 O O . ARG A 1 256 ? -11.253 -17.026 -44.920 1.00 38.09 256 ARG A O 1
ATOM 1970 N N . ASP A 1 257 ? -13.471 -16.583 -44.950 1.00 44.78 257 ASP A N 1
ATOM 1971 C CA . ASP A 1 257 ? -13.413 -15.309 -45.651 1.00 44.78 257 ASP A CA 1
ATOM 1972 C C . ASP A 1 257 ? -12.467 -14.329 -44.943 1.00 44.78 257 ASP A C 1
ATOM 1974 O O . ASP A 1 257 ? -12.434 -14.222 -43.712 1.00 44.78 257 ASP A O 1
ATOM 1978 N N . ALA A 1 258 ? -11.642 -13.663 -45.749 1.00 43.00 258 ALA A N 1
ATOM 1979 C CA . ALA A 1 258 ? -10.519 -12.849 -45.317 1.00 43.00 258 ALA A CA 1
ATOM 1980 C C . ALA A 1 258 ? -10.976 -11.626 -44.502 1.00 43.00 258 ALA A C 1
ATOM 1982 O O . ALA A 1 258 ? -11.478 -10.643 -45.046 1.00 43.00 258 ALA A O 1
ATOM 1983 N N . LYS A 1 259 ? -10.732 -11.659 -43.187 1.00 47.66 259 LYS A N 1
ATOM 1984 C CA . LYS A 1 259 ? -10.562 -10.440 -42.381 1.00 47.66 259 LYS A CA 1
ATOM 1985 C C . LYS A 1 259 ? -9.212 -9.800 -42.742 1.00 47.66 259 LYS A C 1
ATOM 1987 O O . LYS A 1 259 ? -8.267 -10.540 -43.018 1.00 47.66 259 LYS A O 1
ATOM 1992 N N . PRO A 1 260 ? -9.093 -8.459 -42.750 1.00 46.00 260 PRO A N 1
ATOM 1993 C CA . PRO A 1 260 ? -7.867 -7.794 -43.172 1.00 46.00 260 PRO A CA 1
ATOM 1994 C C . PRO A 1 260 ? -6.723 -8.210 -42.248 1.00 46.00 260 PRO A C 1
ATOM 1996 O O . PRO A 1 260 ? -6.780 -8.006 -41.035 1.00 46.00 260 PRO A O 1
ATOM 1999 N N . HIS A 1 261 ? -5.700 -8.840 -42.825 1.00 48.50 261 HIS A N 1
ATOM 2000 C CA . HIS A 1 261 ? -4.462 -9.143 -42.125 1.00 48.50 261 HIS A CA 1
ATOM 2001 C C . HIS A 1 261 ? -3.864 -7.824 -41.637 1.00 48.50 261 HIS A C 1
ATOM 2003 O O . HIS A 1 261 ? -3.450 -6.991 -42.441 1.00 48.50 261 HIS A O 1
ATOM 2009 N N . PHE A 1 262 ? -3.848 -7.622 -40.320 1.00 52.34 262 PHE A N 1
ATOM 2010 C CA . PHE A 1 262 ? -3.109 -6.527 -39.714 1.00 52.34 262 PHE A CA 1
ATOM 2011 C C . PHE A 1 262 ? -1.626 -6.861 -39.889 1.00 52.34 262 PHE A C 1
ATOM 2013 O O . PHE A 1 262 ? -1.070 -7.676 -39.150 1.00 52.34 262 PHE A O 1
ATOM 2020 N N . GLU A 1 263 ? -1.012 -6.329 -40.947 1.00 62.12 263 GLU A N 1
ATOM 2021 C CA . GLU A 1 263 ? 0.427 -6.440 -41.157 1.00 62.12 263 GLU A CA 1
ATOM 2022 C C . GLU A 1 263 ? 1.113 -5.778 -39.962 1.00 62.12 263 GLU A C 1
ATOM 2024 O O . GLU A 1 263 ? 1.097 -4.557 -39.819 1.00 62.12 263 GLU A O 1
ATOM 2029 N N . ARG A 1 264 ? 1.684 -6.590 -39.068 1.00 71.19 264 ARG A N 1
ATOM 2030 C CA . ARG A 1 264 ? 2.507 -6.082 -37.974 1.00 71.19 264 ARG A CA 1
ATOM 2031 C C . ARG A 1 264 ? 3.696 -5.350 -38.589 1.00 71.19 264 ARG A C 1
ATOM 2033 O O . ARG A 1 264 ? 4.466 -5.924 -39.361 1.00 71.19 264 ARG A O 1
ATOM 2040 N N . THR A 1 265 ? 3.809 -4.067 -38.283 1.00 82.38 265 THR A N 1
ATOM 2041 C CA . THR A 1 265 ? 4.944 -3.239 -38.676 1.00 82.38 265 THR A CA 1
ATOM 2042 C C . THR A 1 265 ? 5.812 -2.966 -37.461 1.00 82.38 265 THR A C 1
ATOM 2044 O O . THR A 1 265 ? 5.299 -2.553 -36.423 1.00 82.38 265 THR A O 1
ATOM 2047 N N . VAL A 1 266 ? 7.118 -3.167 -37.600 1.00 77.69 266 VAL A N 1
ATOM 2048 C CA . VAL A 1 266 ? 8.115 -2.904 -36.560 1.00 77.69 266 VAL A CA 1
ATOM 2049 C C . VAL A 1 266 ? 8.964 -1.718 -37.008 1.00 77.69 266 VAL A C 1
ATOM 2051 O O . VAL A 1 266 ? 9.419 -1.666 -38.152 1.00 77.69 266 VAL A O 1
ATOM 2054 N N . THR A 1 267 ? 9.147 -0.733 -36.131 1.00 83.81 267 THR A N 1
ATOM 2055 C CA . THR A 1 267 ? 9.984 0.442 -36.408 1.00 83.81 267 THR A CA 1
ATOM 2056 C C . THR A 1 267 ? 11.346 0.249 -35.759 1.00 83.81 267 THR A C 1
ATOM 2058 O O . THR A 1 267 ? 11.443 0.109 -34.543 1.00 83.81 267 THR A O 1
ATOM 2061 N N . VAL A 1 268 ? 12.401 0.260 -36.575 1.00 84.75 268 VAL A N 1
ATOM 2062 C CA . VAL A 1 268 ? 13.787 0.033 -36.145 1.00 84.75 268 VAL A CA 1
ATOM 2063 C C . VAL A 1 268 ? 14.648 1.230 -36.542 1.00 84.75 268 VAL A C 1
ATOM 2065 O O . VAL A 1 268 ? 14.476 1.814 -37.613 1.00 84.75 268 VAL A O 1
ATOM 2068 N N . MET A 1 269 ? 15.597 1.605 -35.684 1.00 86.62 269 MET A N 1
ATOM 2069 C CA . MET A 1 269 ? 16.574 2.651 -35.989 1.00 86.62 269 MET A CA 1
ATOM 2070 C C . MET A 1 269 ? 17.661 2.099 -36.912 1.00 86.62 269 MET A C 1
ATOM 2072 O O . MET A 1 269 ? 18.376 1.169 -36.538 1.00 86.62 269 MET A O 1
ATOM 2076 N N . ILE A 1 270 ? 17.822 2.692 -38.093 1.00 89.00 270 ILE A N 1
ATOM 2077 C CA . ILE A 1 270 ? 18.823 2.298 -39.089 1.00 89.00 270 ILE A CA 1
ATOM 2078 C C . ILE A 1 270 ? 19.891 3.376 -39.286 1.00 89.00 270 ILE A C 1
ATOM 2080 O O . ILE A 1 270 ? 19.651 4.573 -39.119 1.00 89.00 270 ILE A O 1
ATOM 2084 N N . CYS A 1 271 ? 21.102 2.951 -39.632 1.00 82.94 271 CYS A N 1
ATOM 2085 C CA . CYS A 1 271 ? 22.195 3.840 -39.996 1.00 82.94 271 CYS A CA 1
ATOM 2086 C C . CYS A 1 271 ? 22.012 4.309 -41.443 1.00 82.94 271 CYS A C 1
ATOM 2088 O O . CYS A 1 271 ? 21.945 3.488 -42.356 1.00 82.94 271 CYS A O 1
ATOM 2090 N N . ARG A 1 272 ? 21.999 5.627 -41.678 1.00 83.50 272 ARG A N 1
ATOM 2091 C CA . ARG A 1 272 ? 21.780 6.196 -43.021 1.00 83.50 272 ARG A CA 1
ATOM 2092 C C . ARG A 1 272 ? 22.832 5.780 -44.058 1.00 83.50 272 ARG A C 1
ATOM 2094 O O . ARG A 1 272 ? 22.536 5.763 -45.246 1.00 83.50 272 ARG A O 1
ATOM 2101 N N . LEU A 1 273 ? 24.052 5.472 -43.619 1.00 80.06 273 LEU A N 1
ATOM 2102 C CA . LEU A 1 273 ? 25.161 5.116 -44.510 1.00 80.06 273 LEU A CA 1
ATOM 2103 C C . LEU A 1 273 ? 25.153 3.639 -44.913 1.00 80.06 273 LEU A C 1
ATOM 2105 O O . LEU A 1 273 ? 25.586 3.313 -46.011 1.00 80.06 273 LEU A O 1
ATOM 2109 N N . THR A 1 274 ? 24.679 2.751 -44.037 1.00 80.88 274 THR A N 1
ATOM 2110 C CA . THR A 1 274 ? 24.795 1.298 -44.239 1.00 80.88 274 THR A CA 1
ATOM 2111 C C . THR A 1 274 ? 23.460 0.587 -44.404 1.00 80.88 274 THR A C 1
ATOM 2113 O O . THR A 1 274 ? 23.444 -0.570 -44.806 1.00 80.88 274 THR A O 1
ATOM 2116 N N . GLY A 1 275 ? 22.341 1.234 -44.065 1.00 80.19 275 GLY A N 1
ATOM 2117 C CA . GLY A 1 275 ? 21.012 0.614 -44.067 1.00 80.19 275 GLY A CA 1
ATOM 2118 C C . GLY A 1 275 ? 20.824 -0.484 -43.009 1.00 80.19 275 GLY A C 1
ATOM 2119 O O . GLY A 1 275 ? 19.754 -1.079 -42.938 1.00 80.19 275 GLY A O 1
ATOM 2120 N N . MET A 1 276 ? 21.840 -0.748 -42.179 1.00 85.06 276 MET A N 1
ATOM 2121 C CA . MET A 1 276 ? 21.819 -1.735 -41.093 1.00 85.06 276 MET A CA 1
ATOM 2122 C C . MET A 1 276 ? 21.336 -1.111 -39.779 1.00 85.06 276 MET A C 1
ATOM 2124 O O . MET A 1 276 ? 21.297 0.118 -39.649 1.00 85.06 276 MET A O 1
ATOM 2128 N N . ARG A 1 277 ? 20.997 -1.940 -38.780 1.00 85.94 277 ARG A N 1
ATOM 2129 C CA . ARG A 1 277 ? 20.498 -1.470 -37.478 1.00 85.94 277 ARG A CA 1
ATOM 2130 C C . ARG A 1 277 ? 21.542 -0.561 -36.818 1.00 85.94 277 ARG A C 1
ATOM 2132 O O . ARG A 1 277 ? 22.715 -0.917 -36.699 1.00 85.94 277 ARG A O 1
ATOM 2139 N N . ALA A 1 278 ? 21.146 0.655 -36.453 1.00 84.69 278 ALA A N 1
ATOM 2140 C CA . ALA A 1 278 ? 22.058 1.653 -35.907 1.00 84.69 278 ALA A CA 1
ATOM 2141 C C . ALA A 1 278 ? 22.546 1.236 -34.513 1.00 84.69 278 ALA A C 1
ATOM 2143 O O . ALA A 1 278 ? 21.744 0.918 -33.637 1.00 84.69 278 ALA A O 1
ATOM 2144 N N . THR A 1 279 ? 23.860 1.282 -34.299 1.00 79.88 279 THR A N 1
ATOM 2145 C CA . THR A 1 279 ? 24.469 1.196 -32.968 1.00 79.88 279 THR A CA 1
ATOM 2146 C C . THR A 1 279 ? 24.281 2.514 -32.211 1.00 79.88 279 THR A C 1
ATOM 2148 O O . THR A 1 279 ? 23.978 3.555 -32.804 1.00 79.88 279 THR A O 1
ATOM 2151 N N . MET A 1 280 ? 24.484 2.491 -30.891 1.00 78.31 280 MET A N 1
ATOM 2152 C CA . MET A 1 280 ? 24.302 3.664 -30.024 1.00 78.31 280 MET A CA 1
ATOM 2153 C C . MET A 1 280 ? 25.176 4.864 -30.436 1.00 78.31 280 MET A C 1
ATOM 2155 O O . MET A 1 280 ? 24.753 6.008 -30.286 1.00 78.31 280 MET A O 1
ATOM 2159 N N . ASN A 1 281 ? 26.328 4.596 -31.060 1.00 75.62 281 ASN A N 1
ATOM 2160 C CA . ASN A 1 281 ? 27.319 5.589 -31.488 1.00 75.62 281 ASN A CA 1
ATOM 2161 C C . ASN A 1 281 ? 27.133 6.077 -32.940 1.00 75.62 281 ASN A C 1
ATOM 2163 O O . ASN A 1 281 ? 27.999 6.762 -33.479 1.00 75.62 281 ASN A O 1
ATOM 2167 N N . CYS A 1 282 ? 26.035 5.719 -33.612 1.00 78.00 282 CYS A N 1
ATOM 2168 C CA . CYS A 1 282 ? 25.787 6.136 -34.991 1.00 78.00 282 CYS A CA 1
ATOM 2169 C C . CYS A 1 282 ? 25.354 7.620 -35.060 1.00 78.00 282 CYS A C 1
ATOM 2171 O O . CYS A 1 282 ? 24.269 7.947 -34.572 1.00 78.00 282 CYS A O 1
ATOM 2173 N N . PRO A 1 283 ? 26.116 8.506 -35.735 1.00 80.56 283 PRO A N 1
ATOM 2174 C CA . PRO A 1 283 ? 25.832 9.945 -35.765 1.00 80.56 283 PRO A CA 1
ATOM 2175 C C . PRO A 1 283 ? 24.563 10.295 -36.557 1.00 80.56 283 PRO A C 1
ATOM 2177 O O . PRO A 1 283 ? 23.905 11.285 -36.265 1.00 80.56 283 PRO A O 1
ATOM 2180 N N . ASN A 1 284 ? 24.188 9.465 -37.539 1.00 82.69 284 ASN A N 1
ATOM 2181 C CA . ASN A 1 284 ? 23.037 9.687 -38.420 1.00 82.69 284 ASN A CA 1
ATOM 2182 C C . ASN A 1 284 ? 22.086 8.476 -38.408 1.00 82.69 284 ASN A C 1
ATOM 2184 O O . ASN A 1 284 ? 22.037 7.708 -39.376 1.00 82.69 284 ASN A O 1
ATOM 2188 N N . LYS A 1 285 ? 21.362 8.276 -37.296 1.00 87.50 285 LYS A N 1
ATOM 2189 C CA . LYS A 1 285 ? 20.328 7.232 -37.164 1.00 87.50 285 LYS A CA 1
ATOM 2190 C C . LYS A 1 285 ? 18.951 7.748 -37.603 1.00 87.50 285 LYS A C 1
ATOM 2192 O O . LYS A 1 285 ? 18.550 8.835 -37.199 1.00 87.50 285 LYS A O 1
ATOM 2197 N N . GLN A 1 286 ? 18.234 6.976 -38.418 1.00 86.19 286 GLN A N 1
ATOM 2198 C CA . GLN A 1 286 ? 16.880 7.297 -38.887 1.00 86.19 286 GLN A CA 1
ATOM 2199 C C . GLN A 1 286 ? 15.905 6.162 -38.542 1.00 86.19 286 GLN A C 1
ATOM 2201 O O . GLN A 1 286 ? 16.275 4.997 -38.683 1.00 86.19 286 GLN A O 1
ATOM 2206 N N . PRO A 1 287 ? 14.676 6.466 -38.091 1.00 88.94 287 PRO A N 1
ATOM 2207 C CA . PRO A 1 287 ? 13.654 5.446 -37.892 1.00 88.94 287 PRO A CA 1
ATOM 2208 C C . PRO A 1 287 ? 13.127 4.966 -39.248 1.00 88.94 287 PRO A C 1
ATOM 2210 O O . PRO A 1 287 ? 12.723 5.780 -40.078 1.00 88.94 287 PRO A O 1
ATOM 2213 N N . GLN A 1 288 ? 13.105 3.651 -39.469 1.00 85.88 288 GLN A N 1
ATOM 2214 C CA . GLN A 1 288 ? 12.449 3.053 -40.627 1.00 85.88 288 GLN A CA 1
ATOM 2215 C C . GLN A 1 288 ? 11.502 1.939 -40.186 1.00 85.88 288 GLN A C 1
ATOM 2217 O O . GLN A 1 288 ? 11.829 1.104 -39.342 1.00 85.88 288 GLN A O 1
ATOM 2222 N N . THR A 1 289 ? 10.307 1.952 -40.767 1.00 87.25 289 THR A N 1
ATOM 2223 C CA . THR A 1 289 ? 9.258 0.973 -40.499 1.00 87.25 289 THR A CA 1
ATOM 2224 C C . THR A 1 289 ? 9.357 -0.174 -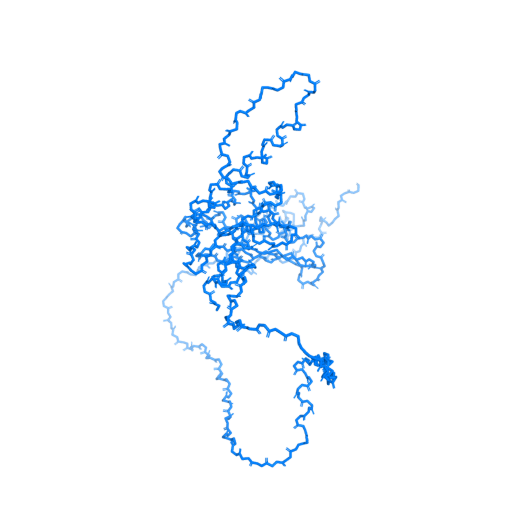41.497 1.00 87.25 289 THR A C 1
ATOM 2226 O O . THR A 1 289 ? 9.342 0.037 -42.712 1.00 87.25 289 THR A O 1
ATOM 2229 N N . PHE A 1 290 ? 9.447 -1.392 -40.977 1.00 84.25 290 PHE A N 1
ATOM 2230 C CA . PHE A 1 290 ? 9.521 -2.627 -41.744 1.00 84.25 290 PHE A CA 1
ATOM 2231 C C . PHE A 1 290 ? 8.298 -3.492 -41.458 1.00 84.25 290 PHE A C 1
ATOM 2233 O O . PHE A 1 290 ? 7.686 -3.411 -40.395 1.00 84.25 290 PHE A O 1
ATOM 2240 N N . LYS A 1 291 ? 7.945 -4.346 -42.419 1.00 85.06 291 LYS A N 1
ATOM 2241 C CA . LYS A 1 291 ? 7.003 -5.439 -42.166 1.00 85.06 291 LYS A CA 1
ATOM 2242 C C . LYS A 1 291 ? 7.695 -6.483 -41.292 1.00 85.06 291 LYS A C 1
ATOM 2244 O O . LYS A 1 291 ? 8.888 -6.726 -41.489 1.00 85.06 291 LYS A O 1
ATOM 2249 N N . ASP A 1 292 ? 6.951 -7.082 -40.369 1.00 76.69 292 ASP A N 1
ATOM 2250 C CA . ASP A 1 292 ? 7.447 -8.113 -39.455 1.00 76.69 292 ASP A CA 1
ATOM 2251 C C . ASP A 1 292 ? 8.283 -9.170 -40.209 1.00 76.69 292 ASP A C 1
ATOM 2253 O O . ASP A 1 292 ? 7.864 -9.706 -41.240 1.00 76.69 292 ASP A O 1
ATOM 2257 N N . GLY A 1 293 ? 9.524 -9.380 -39.762 1.00 76.31 293 GLY A N 1
ATOM 2258 C CA . GLY A 1 293 ? 10.498 -10.288 -40.380 1.00 76.31 293 GLY A CA 1
ATOM 2259 C C . GLY A 1 293 ? 11.351 -9.744 -41.542 1.00 76.31 293 GLY A C 1
ATOM 2260 O O . GLY A 1 293 ? 12.311 -10.415 -41.921 1.00 76.31 293 GLY A O 1
ATOM 2261 N N . LYS A 1 294 ? 11.073 -8.550 -42.094 1.00 82.06 294 LYS A N 1
ATOM 2262 C CA . LYS A 1 294 ? 11.910 -7.897 -43.136 1.00 82.06 294 LYS A CA 1
ATOM 2263 C C . LYS A 1 294 ? 12.900 -6.860 -42.592 1.00 82.06 294 LYS A C 1
ATOM 2265 O O . LYS A 1 294 ? 13.561 -6.177 -43.373 1.00 82.06 294 LYS A O 1
ATOM 2270 N N . GLU A 1 295 ? 12.978 -6.709 -41.278 1.00 84.62 295 GLU A N 1
ATOM 2271 C CA . GLU A 1 295 ? 13.909 -5.778 -40.649 1.00 84.62 295 GLU A CA 1
ATOM 2272 C C . GLU A 1 295 ? 15.369 -6.265 -40.721 1.00 84.62 295 GLU A C 1
ATOM 2274 O O . GLU A 1 295 ? 15.627 -7.471 -40.631 1.00 84.62 295 GLU A O 1
ATOM 2279 N N . PRO A 1 296 ? 16.347 -5.348 -40.837 1.00 82.69 296 PRO A N 1
ATOM 2280 C CA . PRO A 1 296 ? 17.756 -5.682 -40.675 1.00 82.69 296 PRO A CA 1
ATOM 2281 C C . PRO A 1 296 ? 18.017 -6.211 -39.257 1.00 82.69 296 PRO A C 1
ATOM 2283 O O . PRO A 1 296 ? 17.761 -5.517 -38.262 1.00 82.69 296 PRO A O 1
ATOM 2286 N N . LYS A 1 297 ? 18.520 -7.447 -39.170 1.00 80.06 297 LYS A N 1
ATOM 2287 C CA . LYS A 1 297 ? 18.871 -8.099 -37.899 1.00 80.06 297 LYS A CA 1
ATOM 2288 C C . LYS A 1 297 ? 20.277 -7.731 -37.424 1.00 80.06 297 LYS A C 1
ATOM 2290 O O . LYS A 1 297 ? 20.503 -7.648 -36.222 1.00 80.06 297 LYS A O 1
ATOM 2295 N N . ASP A 1 298 ? 21.180 -7.447 -38.359 1.00 82.69 298 ASP A N 1
ATOM 2296 C CA . ASP A 1 298 ? 22.574 -7.135 -38.056 1.00 82.69 298 ASP A CA 1
ATOM 2297 C C . ASP A 1 298 ? 22.784 -5.649 -37.731 1.00 82.69 298 ASP A C 1
ATOM 2299 O O . ASP A 1 298 ? 22.163 -4.750 -38.317 1.00 82.69 298 ASP A O 1
ATOM 2303 N N . PHE A 1 299 ? 23.691 -5.396 -36.787 1.00 81.50 299 PHE A N 1
ATOM 2304 C CA . PHE A 1 299 ? 24.091 -4.054 -36.375 1.00 81.50 299 PHE A CA 1
ATOM 2305 C C . PHE A 1 299 ? 25.170 -3.471 -37.295 1.00 81.50 299 PHE A C 1
ATOM 2307 O O . PHE A 1 299 ? 26.024 -4.172 -37.832 1.00 81.50 299 PHE A O 1
ATOM 2314 N N . CYS A 1 300 ? 25.146 -2.149 -37.454 1.00 79.31 300 CYS A N 1
ATOM 2315 C CA . CYS A 1 300 ? 26.112 -1.412 -38.257 1.00 79.31 300 CYS A CA 1
ATOM 2316 C C . CYS A 1 300 ? 27.546 -1.561 -37.717 1.00 79.31 300 CYS A C 1
ATOM 2318 O O . CYS A 1 300 ? 27.829 -1.230 -36.568 1.00 79.31 300 CYS A O 1
ATOM 2320 N N . THR A 1 301 ? 28.468 -1.970 -38.588 1.00 80.12 301 THR A N 1
ATOM 2321 C CA . THR A 1 301 ? 29.884 -2.224 -38.270 1.00 80.12 301 THR A CA 1
ATOM 2322 C C . THR A 1 301 ? 30.791 -0.990 -38.363 1.00 80.12 301 THR A C 1
ATOM 2324 O O . THR A 1 301 ? 31.960 -1.064 -37.998 1.00 80.12 301 THR A O 1
ATOM 2327 N N . PHE A 1 302 ? 30.281 0.156 -38.829 1.00 72.06 302 PHE A N 1
ATOM 2328 C CA . PHE A 1 302 ? 31.095 1.359 -39.077 1.00 72.06 302 PHE A CA 1
ATOM 2329 C C . PHE A 1 302 ? 31.220 2.301 -37.870 1.00 72.06 302 PHE A C 1
ATOM 2331 O O . PHE A 1 302 ? 32.196 3.036 -37.771 1.00 72.06 302 PHE A O 1
ATOM 2338 N N . HIS A 1 303 ? 30.262 2.282 -36.940 1.00 69.75 303 HIS A N 1
ATOM 2339 C CA . HIS A 1 303 ? 30.229 3.188 -35.782 1.00 69.75 303 HIS A CA 1
ATOM 2340 C C . HIS A 1 303 ? 30.275 2.396 -34.471 1.00 69.75 303 HIS A C 1
ATOM 2342 O O . HIS A 1 303 ? 29.381 2.498 -33.631 1.00 69.75 303 HIS A O 1
ATOM 2348 N N . VAL A 1 304 ? 31.283 1.534 -34.335 1.00 67.19 304 VAL A N 1
ATOM 2349 C CA . VAL A 1 304 ? 31.415 0.629 -33.181 1.00 67.19 304 VAL A CA 1
ATOM 2350 C C . VAL A 1 304 ? 32.186 1.290 -32.031 1.00 67.19 304 VAL A C 1
ATOM 2352 O O . VAL A 1 304 ? 31.869 1.034 -30.877 1.00 67.19 304 VAL A O 1
ATOM 2355 N N . ASN A 1 305 ? 33.097 2.228 -32.318 1.00 59.56 305 ASN A N 1
ATOM 2356 C CA . ASN A 1 305 ? 33.910 2.913 -31.306 1.00 59.56 305 ASN A CA 1
ATOM 2357 C C . ASN A 1 305 ? 33.718 4.439 -31.330 1.00 59.56 305 ASN A C 1
ATOM 2359 O O . ASN A 1 305 ? 33.532 5.005 -32.411 1.00 59.56 305 ASN A O 1
ATOM 2363 N N . PRO A 1 306 ? 33.788 5.117 -30.168 1.00 53.00 306 PRO A N 1
ATOM 2364 C CA . PRO A 1 306 ? 33.844 6.575 -30.119 1.00 53.00 306 PRO A CA 1
ATOM 2365 C C . PRO A 1 306 ? 35.142 7.081 -30.780 1.00 53.00 306 PRO A C 1
ATOM 2367 O O . PRO A 1 306 ? 36.160 6.380 -30.726 1.00 53.00 306 PRO A O 1
ATOM 2370 N N . PRO A 1 307 ? 35.141 8.268 -31.416 1.00 52.56 307 PRO A N 1
ATOM 2371 C CA . PRO A 1 307 ? 36.377 8.870 -31.903 1.00 52.56 307 PRO A CA 1
ATOM 2372 C C . PRO A 1 307 ? 37.326 9.110 -30.719 1.00 52.56 307 PRO A C 1
ATOM 2374 O O . PRO A 1 307 ? 36.892 9.586 -29.670 1.00 52.56 307 PRO A O 1
ATOM 2377 N N . LYS A 1 308 ? 38.596 8.723 -30.889 1.00 46.22 308 LYS A N 1
ATOM 2378 C CA . LYS A 1 308 ? 39.684 9.106 -29.978 1.00 46.22 308 LYS A CA 1
ATOM 2379 C C . LYS A 1 308 ? 39.947 10.603 -30.057 1.00 46.22 308 LYS A C 1
ATOM 2381 O O . LYS A 1 308 ? 39.845 11.141 -31.183 1.00 46.22 308 LYS A O 1
#